Protein AF-A0ABD2QLD8-F1 (afdb_monomer)

Foldseek 3Di:
DVPVVVVLVVVLVVLLVVLVPDPCLVPDDDPDPVVPDDDDDDDDDDDDDDDPCPCDLVNVLVVLLVSLVSQLCLCVPPDPSSVLSSLVSNLSSLVSCLVPCVSNVVSLVSNVVSLLVQLVDPDPSSNLSSVSSLVSCCVRVLQNSLVVDDLVSCVSVLVLLVVQLDPVCQVVCCPPPSVVSNLVCLQCQLVSCQSSLHDPSNLVSLLVSLVSCCPRPSRNVSSVVSNVSSVVSVVVD

InterPro domains:
  IPR052587 TELO2-interacting protein 1 homolog [PTHR18460] (58-221)
  IPR057567 TTI1, C-terminal TPR domain [PF24181] (45-232)

Solvent-accessible surface area (backbone atoms only — not comparable to full-atom values): 13623 Å² total; per-residue (Å²): 128,60,72,64,52,55,50,53,50,51,54,51,52,50,48,50,56,54,48,70,68,44,87,61,62,87,68,63,83,68,75,86,56,91,82,67,77,89,75,89,73,97,74,87,77,95,74,78,87,87,78,82,82,75,70,48,76,65,59,52,51,52,51,39,50,51,51,30,68,68,29,48,68,35,48,72,43,90,51,65,64,50,24,47,47,22,44,53,51,38,42,54,36,48,63,73,31,46,90,36,62,87,59,31,53,61,49,51,54,58,46,54,74,51,46,70,66,27,58,70,46,89,46,68,67,46,29,50,47,39,49,51,41,48,54,48,42,47,72,52,40,34,75,65,40,46,75,65,66,46,42,73,63,49,49,44,54,42,60,60,51,56,72,68,67,51,77,94,45,45,83,78,35,65,84,33,71,66,43,54,49,46,45,53,49,39,58,42,50,13,58,48,35,43,72,43,60,58,52,71,63,36,47,53,51,50,48,59,46,34,60,71,32,52,80,37,94,86,39,16,71,37,18,50,54,17,50,57,37,40,54,56,44,61,76,77,109

Mean predicted aligned error: 10.16 Å

Secondary structure (DSSP, 8-state):
-HHHHHHHHHHHHHHHHHHTTSTTTT-SPPS--TTS------------S-------HHHHHHHHHHHHHHHGGGGG-SSHHHHHHHHHHHHHHHHHTTT-HHHHHHHHHHHHHHHTTTTT-S-HHHHHHHHHHHHHHHHHSHHHHHTT--HHHHHHHHHHHHTT--GGGHHHHTTSHHHHHHHHHHHHHHHHHHHHT--HHHHHHHHHHHHHGGG-TTTHHHHHHHHHHHHHHHHT-

Nearest PDB structures (foldseek):
  6lsu-assembly1_A  TM=5.408E-01  e=2.720E-01  Saccharomyces cerevisiae S288C
  3gq2-assembly1_A  TM=4.532E-01  e=7.039E-01  Bos taurus
  7rtc-assembly1_A  TM=4.212E-01  e=8.737E-01  Drosophila melanogaster
  3opb-assembly1_B  TM=3.484E-01  e=3.681E-01  Saccharomyces cerevisiae
  3gq2-assembly1_B  TM=3.810E-01  e=1.406E+00  Bos taurus

Organism: NCBI:txid1844966

Sequence (237 aa):
MDLVYEACSKEFLTIFKLLLRIPNFKRLPAIDISEVTEECPLERTKRRADDELTNSPDDRLHLIEQILLRTVHLMAHEQEEARLLSMNVVILCLEELRETDHLLLPSTHKVWGYLGARFRDKSILVLEKAYDLFLTLAATARSFVRQRVTASLFDSFCSFLDKSQDPATYGIREHSTLHRIQLRFVSTVGLVSLHLKLDSKCVARLEQCLVSLANHPYLAQAAQSSLALIAQTKEAY

Radius of gyration: 21.46 Å; Cα contacts (8 Å, |Δi|>4): 218; chains: 1; bounding box: 58×48×56 Å

Structure (mmCIF, N/CA/C/O backbone):
data_AF-A0ABD2QLD8-F1
#
_entry.id   AF-A0ABD2QLD8-F1
#
loop_
_atom_site.group_PDB
_atom_site.id
_atom_site.type_symbol
_atom_site.label_atom_id
_atom_site.label_alt_id
_atom_site.label_comp_id
_atom_site.label_asym_id
_atom_site.label_entity_id
_atom_site.label_seq_id
_atom_site.pdbx_PDB_ins_code
_atom_site.Cartn_x
_atom_site.Cartn_y
_atom_site.Cartn_z
_atom_site.occupancy
_atom_site.B_iso_or_equiv
_atom_site.auth_seq_id
_atom_site.auth_comp_id
_atom_site.auth_asym_id
_atom_site.auth_atom_id
_atom_site.pdbx_PDB_model_num
ATOM 1 N N . MET A 1 1 ? 4.414 14.823 23.457 1.00 39.88 1 MET A N 1
ATOM 2 C CA . MET A 1 1 ? 3.703 13.917 22.526 1.00 39.88 1 MET A CA 1
ATOM 3 C C . MET A 1 1 ? 2.730 14.695 21.630 1.00 39.88 1 MET A C 1
ATOM 5 O O . MET A 1 1 ? 2.132 14.108 20.743 1.00 39.88 1 MET A O 1
ATOM 9 N N . ASP A 1 2 ? 2.625 16.019 21.804 1.00 33.84 2 ASP A N 1
ATOM 10 C CA . ASP A 1 2 ? 1.447 16.794 21.391 1.00 33.84 2 ASP A CA 1
ATOM 11 C C . ASP A 1 2 ? 1.567 17.482 20.024 1.00 33.84 2 ASP A C 1
ATOM 13 O O . ASP A 1 2 ? 0.571 17.641 19.330 1.00 33.84 2 ASP A O 1
ATOM 17 N N . LEU A 1 3 ? 2.780 17.806 19.562 1.00 26.50 3 LEU A N 1
ATOM 18 C CA . LEU A 1 3 ? 2.980 18.468 18.260 1.00 26.50 3 LEU A CA 1
ATOM 19 C C . LEU A 1 3 ? 2.716 17.544 17.058 1.00 26.50 3 LEU A C 1
ATOM 21 O O . LEU A 1 3 ? 2.204 17.988 16.033 1.00 26.50 3 LEU A O 1
ATOM 25 N N . VAL A 1 4 ? 3.044 16.253 17.187 1.00 30.98 4 VAL A N 1
ATOM 26 C CA . VAL A 1 4 ? 2.782 15.244 16.144 1.00 30.98 4 VAL A CA 1
ATOM 27 C C . VAL A 1 4 ? 1.290 14.919 16.090 1.00 30.98 4 VAL A C 1
ATOM 29 O O . VAL A 1 4 ? 0.728 14.830 15.003 1.00 30.98 4 VAL A O 1
ATOM 32 N N . TYR A 1 5 ? 0.630 14.839 17.250 1.00 35.97 5 TYR A N 1
ATOM 33 C CA . TYR A 1 5 ? -0.809 14.589 17.345 1.00 35.97 5 TYR A CA 1
ATOM 34 C C . TYR A 1 5 ? -1.629 15.758 16.772 1.00 35.97 5 TYR A C 1
ATOM 36 O O . TYR A 1 5 ? -2.589 15.550 16.032 1.00 35.97 5 TYR A O 1
ATOM 44 N N . GLU A 1 6 ? -1.213 17.004 17.029 1.00 38.94 6 GLU A N 1
ATOM 45 C CA . GLU A 1 6 ? -1.889 18.189 16.493 1.00 38.94 6 GLU A CA 1
ATOM 46 C C . GLU A 1 6 ? -1.712 18.339 14.969 1.00 38.94 6 GLU A C 1
ATOM 48 O O . GLU A 1 6 ? -2.649 18.731 14.268 1.00 38.94 6 GLU A O 1
ATOM 53 N N . ALA A 1 7 ? -0.537 17.992 14.431 1.00 38.03 7 ALA A N 1
ATOM 54 C CA . ALA A 1 7 ? -0.286 17.988 12.989 1.00 38.03 7 ALA A CA 1
ATOM 55 C C . ALA A 1 7 ? -1.064 16.871 12.267 1.00 38.03 7 ALA A C 1
ATOM 57 O O . ALA A 1 7 ? -1.731 17.144 11.266 1.00 38.03 7 ALA A O 1
ATOM 58 N N . CYS A 1 8 ? -1.053 15.652 12.820 1.00 47.34 8 CYS A N 1
ATOM 59 C CA . CYS A 1 8 ? -1.781 14.497 12.288 1.00 47.34 8 CYS A CA 1
ATOM 60 C C . CYS A 1 8 ? -3.301 14.755 12.273 1.00 47.34 8 CYS A C 1
ATOM 62 O O . CYS A 1 8 ? -3.984 14.493 11.284 1.00 47.34 8 CYS A O 1
ATOM 64 N N . SER A 1 9 ? -3.820 15.405 13.322 1.00 62.25 9 SER A N 1
ATOM 65 C CA . SER A 1 9 ? -5.222 15.830 13.414 1.00 62.25 9 SER A CA 1
ATOM 66 C C . SER A 1 9 ? -5.608 16.874 12.353 1.00 62.25 9 SER A C 1
ATOM 68 O O . SER A 1 9 ? -6.675 16.779 11.743 1.00 62.25 9 SER A O 1
ATOM 70 N N . LYS A 1 10 ? -4.741 17.854 12.055 1.00 67.25 10 LYS A N 1
ATOM 71 C CA . LYS A 1 10 ? -5.007 18.875 11.019 1.00 67.25 10 LYS A CA 1
ATOM 72 C C . LYS A 1 10 ? -5.027 18.284 9.611 1.00 67.25 10 LYS A C 1
ATOM 74 O O . LYS A 1 10 ? -5.906 18.639 8.819 1.00 67.25 10 LYS A O 1
ATOM 79 N N . GLU A 1 11 ? -4.091 17.393 9.298 1.00 67.44 11 GLU A N 1
ATOM 80 C CA . GLU A 1 11 ? -4.047 16.698 8.009 1.00 67.44 11 GLU A CA 1
ATOM 81 C C . GLU A 1 11 ? -5.273 15.792 7.839 1.00 67.44 11 GLU A C 1
ATOM 83 O O . GLU A 1 11 ? -6.002 15.920 6.852 1.00 67.44 11 GLU A O 1
ATOM 88 N N . PHE A 1 12 ? -5.588 14.992 8.861 1.00 69.25 12 PHE A N 1
ATOM 89 C CA . PHE A 1 12 ? -6.787 14.161 8.909 1.00 69.25 12 PHE A CA 1
ATOM 90 C C . PHE A 1 12 ? -8.067 14.969 8.663 1.00 69.25 12 PHE A C 1
ATOM 92 O O . PHE A 1 12 ? -8.846 14.653 7.763 1.00 69.25 12 PHE A O 1
ATOM 99 N N . LEU A 1 13 ? -8.270 16.061 9.410 1.00 67.88 13 LEU A N 1
ATOM 100 C CA . LEU A 1 13 ? -9.445 16.922 9.270 1.00 67.88 13 LEU A CA 1
ATOM 101 C C . LEU A 1 13 ? -9.528 17.574 7.889 1.00 67.88 13 LEU A C 1
ATOM 103 O O . LEU A 1 13 ? -10.627 17.767 7.367 1.00 67.88 13 LEU A O 1
ATOM 107 N N . THR A 1 14 ? -8.391 17.929 7.294 1.00 72.00 14 THR A N 1
ATOM 108 C CA . THR A 1 14 ? -8.348 18.524 5.954 1.00 72.00 14 THR A CA 1
ATOM 109 C C . THR A 1 14 ? -8.791 17.511 4.906 1.00 72.00 14 THR A C 1
ATOM 111 O O . THR A 1 14 ? -9.700 17.794 4.126 1.00 72.00 14 THR A O 1
ATOM 114 N N . ILE A 1 15 ? -8.220 16.307 4.935 1.00 70.44 15 ILE A N 1
ATOM 115 C CA . ILE A 1 15 ? -8.548 15.230 3.996 1.00 70.44 15 ILE A CA 1
ATOM 116 C C . ILE A 1 15 ? -10.004 14.788 4.187 1.00 70.44 15 ILE A C 1
ATOM 118 O O . ILE A 1 15 ? -10.746 14.665 3.213 1.00 70.44 15 ILE A O 1
ATOM 122 N N . PHE A 1 16 ? -10.460 14.641 5.431 1.00 71.00 16 PHE A N 1
ATOM 123 C CA . PHE A 1 16 ? -11.846 14.288 5.733 1.00 71.00 16 PHE A CA 1
ATOM 124 C C . PHE A 1 16 ? -12.836 15.349 5.225 1.00 71.00 16 P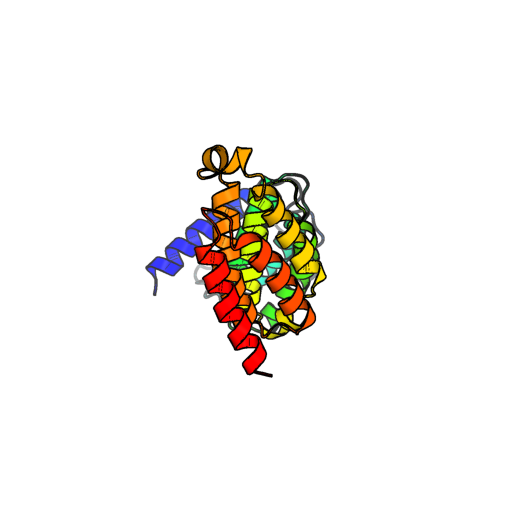HE A C 1
ATOM 126 O O . PHE A 1 16 ? -13.851 15.015 4.615 1.00 71.00 16 PHE A O 1
ATOM 133 N N . LYS A 1 17 ? -12.524 16.644 5.377 1.00 73.00 17 LYS A N 1
ATOM 134 C CA . LYS A 1 17 ? -13.332 17.732 4.798 1.00 73.00 17 LYS A CA 1
ATOM 135 C C . LYS A 1 17 ? -13.377 17.693 3.272 1.00 73.00 17 LYS A C 1
ATOM 137 O O . LYS A 1 17 ? -14.408 18.051 2.706 1.00 73.00 17 LYS A O 1
ATOM 142 N N . LEU A 1 18 ? -12.297 17.280 2.609 1.00 73.12 18 LEU A N 1
ATOM 143 C CA . LEU A 1 18 ? -12.297 17.076 1.158 1.00 73.12 18 LEU A CA 1
ATOM 144 C C . LEU A 1 18 ? -13.200 15.9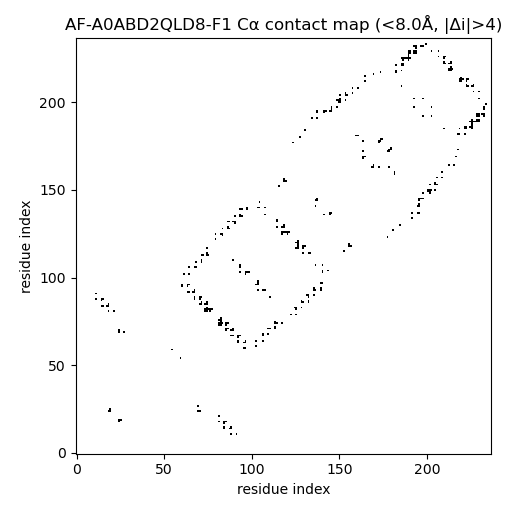00 0.769 1.00 73.12 18 LEU A C 1
ATOM 146 O O . LEU A 1 18 ? -14.013 16.046 -0.139 1.00 73.12 18 LEU A O 1
ATOM 150 N N . LEU A 1 19 ? -13.155 14.786 1.507 1.00 70.94 19 LEU A N 1
ATOM 151 C CA . LEU A 1 19 ? -14.049 13.644 1.278 1.00 70.94 19 LEU A CA 1
ATOM 152 C C . LEU A 1 19 ? -15.530 13.998 1.461 1.00 70.94 19 LEU A C 1
ATOM 154 O O . LEU A 1 19 ? -16.363 13.555 0.674 1.00 70.94 19 LEU A O 1
ATOM 158 N N . LEU A 1 20 ? -15.867 14.860 2.427 1.00 72.88 20 LEU A N 1
ATOM 159 C CA . LEU A 1 20 ? -17.239 15.353 2.621 1.00 72.88 20 LEU A CA 1
ATOM 160 C C . LEU A 1 20 ? -17.805 16.099 1.397 1.00 72.88 20 LEU A C 1
ATOM 162 O O . LEU A 1 20 ? -19.023 16.276 1.313 1.00 72.88 20 LEU A O 1
ATOM 166 N N . ARG A 1 21 ? -16.950 16.546 0.464 1.00 78.75 21 ARG A N 1
ATOM 167 C CA . ARG A 1 21 ? -17.356 17.195 -0.794 1.00 78.75 21 ARG A CA 1
ATOM 168 C C . ARG A 1 21 ? -17.681 16.196 -1.906 1.00 78.75 21 ARG A C 1
ATOM 170 O O . ARG A 1 21 ? -18.274 16.601 -2.902 1.00 78.75 21 ARG A O 1
ATOM 177 N N . ILE A 1 22 ? -17.326 14.918 -1.754 1.00 75.31 22 ILE A N 1
ATOM 178 C CA . ILE A 1 22 ? -17.620 13.880 -2.746 1.00 75.31 22 ILE A CA 1
ATOM 179 C C . ILE A 1 22 ? -19.132 13.592 -2.735 1.00 75.31 22 ILE A C 1
ATOM 181 O O . ILE A 1 22 ? -19.689 13.253 -1.679 1.00 75.31 22 ILE A O 1
ATOM 185 N N . PRO A 1 23 ? -19.822 13.695 -3.889 1.00 61.88 23 PRO A N 1
ATOM 186 C CA . PRO A 1 23 ? -21.231 13.340 -3.990 1.00 61.88 23 PRO A CA 1
ATOM 187 C C . PRO A 1 23 ? -21.454 11.900 -3.513 1.00 61.88 23 PRO A C 1
ATOM 189 O O . PRO A 1 23 ? -20.759 10.986 -3.940 1.00 61.88 23 PRO A O 1
ATOM 192 N N . ASN A 1 24 ? -22.443 11.695 -2.640 1.00 56.22 24 ASN A N 1
ATOM 193 C CA . ASN A 1 24 ? -22.803 10.404 -2.031 1.00 56.22 24 ASN A CA 1
ATOM 194 C C . ASN A 1 24 ? -21.915 9.883 -0.887 1.00 56.22 24 ASN A C 1
ATOM 196 O O . ASN A 1 24 ? -22.276 8.856 -0.317 1.00 56.22 24 ASN A O 1
ATOM 200 N N . PHE A 1 25 ? -20.877 10.605 -0.434 1.00 59.81 25 PHE A N 1
ATOM 201 C CA . PHE A 1 25 ? -20.164 10.232 0.807 1.00 59.81 25 PHE A CA 1
ATOM 202 C C . PHE A 1 25 ? -21.118 10.103 2.014 1.00 59.81 25 PHE A C 1
ATOM 204 O O . PHE A 1 25 ? -20.923 9.279 2.899 1.00 59.81 25 PHE A O 1
ATOM 211 N N . LYS A 1 26 ? -22.209 10.882 2.010 1.00 55.03 26 LYS A N 1
ATOM 212 C CA . LYS A 1 26 ? -23.264 10.870 3.038 1.00 55.03 26 LYS A CA 1
ATOM 213 C C . LYS A 1 26 ? -24.391 9.845 2.806 1.00 55.03 26 LYS A C 1
ATOM 215 O O . LYS A 1 26 ? -25.295 9.789 3.627 1.00 55.03 26 LYS A O 1
ATOM 220 N N . ARG A 1 27 ? -24.414 9.106 1.685 1.00 47.75 27 ARG A N 1
ATOM 221 C CA . ARG A 1 27 ? -25.586 8.313 1.233 1.00 47.75 27 ARG A CA 1
ATOM 222 C C . ARG A 1 27 ? -25.414 6.791 1.274 1.00 47.75 27 ARG A C 1
ATOM 224 O O . ARG A 1 27 ? -26.245 6.081 0.715 1.00 47.75 27 ARG A O 1
ATOM 231 N N . LEU A 1 28 ? -24.373 6.266 1.907 1.00 42.50 28 LEU A N 1
ATOM 232 C CA . LEU A 1 28 ? -24.236 4.816 2.058 1.00 42.50 28 LEU A CA 1
ATOM 233 C C . LEU A 1 28 ? -24.901 4.344 3.343 1.00 42.50 28 LEU A C 1
ATOM 235 O O . LEU A 1 28 ? -24.822 5.059 4.344 1.00 42.50 28 LEU A O 1
ATOM 239 N N . PRO A 1 29 ? -25.591 3.188 3.302 1.00 40.00 29 PRO A N 1
ATOM 240 C CA . PRO A 1 29 ? -26.427 2.753 4.399 1.00 40.00 29 PRO A CA 1
ATOM 241 C C . PRO A 1 29 ? -25.560 2.645 5.639 1.00 40.00 29 PRO A C 1
ATOM 243 O O . PRO A 1 29 ? -24.525 1.971 5.655 1.00 40.00 29 PRO A O 1
ATOM 246 N N . ALA A 1 30 ? -25.991 3.370 6.660 1.00 43.06 30 ALA A N 1
ATOM 247 C CA . ALA A 1 30 ? -25.497 3.165 7.989 1.00 43.06 30 ALA A CA 1
ATOM 248 C C . ALA A 1 30 ? -25.736 1.695 8.353 1.00 43.06 30 ALA A C 1
ATOM 250 O O . ALA A 1 30 ? -26.810 1.144 8.108 1.00 43.06 30 ALA A O 1
ATOM 251 N N . ILE A 1 31 ? -24.718 1.062 8.927 1.00 39.47 31 ILE A N 1
ATOM 252 C CA . ILE A 1 31 ? -24.963 0.000 9.901 1.00 39.47 31 ILE A CA 1
ATOM 253 C C . ILE A 1 31 ? -25.992 0.573 10.878 1.00 39.47 31 ILE A C 1
ATOM 255 O O . ILE A 1 31 ? -25.813 1.709 11.310 1.00 39.47 31 ILE A O 1
ATOM 259 N N . ASP A 1 32 ? -27.076 -0.168 11.097 1.00 31.39 32 ASP A N 1
ATOM 260 C CA . ASP A 1 32 ? -28.288 0.246 11.804 1.00 31.39 32 ASP A CA 1
ATOM 261 C C . ASP A 1 32 ? -27.995 1.157 13.010 1.00 31.39 32 ASP A C 1
ATOM 263 O O . ASP A 1 32 ? -27.398 0.733 13.997 1.00 31.39 32 ASP A O 1
ATOM 267 N N . ILE A 1 33 ? -28.367 2.435 12.879 1.00 40.31 33 ILE A N 1
ATOM 268 C CA . ILE A 1 33 ? -28.283 3.459 13.929 1.00 40.31 33 ILE A CA 1
ATOM 269 C C . ILE A 1 33 ? -29.703 3.779 14.410 1.00 40.31 33 ILE A C 1
ATOM 271 O O . ILE A 1 33 ? -30.033 4.938 14.655 1.00 40.31 33 ILE A O 1
ATOM 275 N N . SER A 1 34 ? -30.578 2.780 14.540 1.00 32.22 34 SER A N 1
ATOM 276 C CA . SER A 1 34 ? -31.941 2.969 15.055 1.00 32.22 34 SER A CA 1
ATOM 277 C C . SER A 1 34 ? -32.025 3.524 16.493 1.00 32.22 34 SER A C 1
ATOM 279 O O . SER A 1 34 ? -33.123 3.632 17.026 1.00 32.22 34 SER A O 1
ATOM 281 N N . GLU A 1 35 ? -30.911 3.923 17.119 1.00 35.03 35 GLU A N 1
ATOM 282 C CA . GLU A 1 35 ? -30.878 4.679 18.383 1.00 35.03 35 GLU A CA 1
ATOM 283 C C . GLU A 1 35 ? -30.416 6.143 18.258 1.00 35.03 35 GLU A C 1
ATOM 285 O O . GLU A 1 35 ? -30.430 6.866 19.251 1.00 35.03 35 GLU A O 1
ATOM 290 N N . VAL A 1 36 ? -30.083 6.647 17.065 1.00 35.41 36 VAL A N 1
ATOM 291 C CA . VAL A 1 36 ? -29.922 8.099 16.865 1.00 35.41 36 VAL A CA 1
ATOM 292 C C . VAL A 1 36 ? -31.191 8.614 16.211 1.00 35.41 36 VAL A C 1
ATOM 294 O O . VAL A 1 36 ? -31.295 8.738 14.993 1.00 35.41 36 VAL A O 1
ATOM 297 N N . THR A 1 37 ? -32.193 8.860 17.053 1.00 27.84 37 THR A N 1
ATOM 298 C CA . THR A 1 37 ? -33.455 9.478 16.653 1.00 27.84 37 THR A CA 1
ATOM 299 C C . THR A 1 37 ? -33.187 10.807 15.955 1.00 27.84 37 THR A C 1
ATOM 301 O O . THR A 1 37 ? -32.6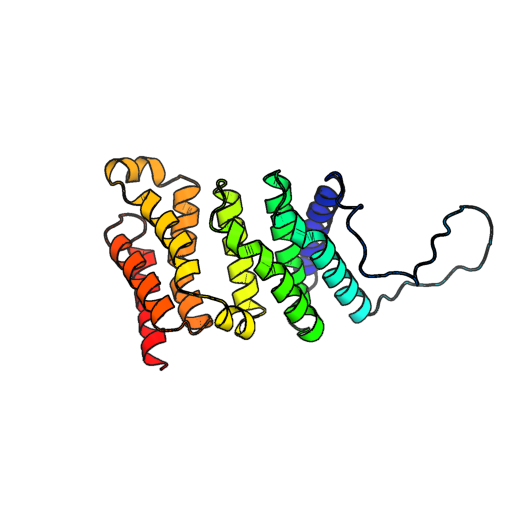82 11.758 16.556 1.00 27.84 37 THR A O 1
ATOM 304 N N . GLU A 1 38 ? -33.542 10.850 14.673 1.00 38.97 38 GLU A N 1
ATOM 305 C CA . GLU A 1 38 ? -33.709 12.062 13.888 1.00 38.97 38 GLU A CA 1
ATOM 306 C C . GLU A 1 38 ? -34.827 12.917 14.492 1.00 38.97 38 GLU A C 1
ATOM 308 O O . GLU A 1 38 ? -35.992 12.710 14.185 1.00 38.97 38 GLU A O 1
ATOM 313 N N . GLU A 1 39 ? -34.481 13.927 15.284 1.00 27.12 39 GLU A N 1
ATOM 314 C CA . GLU A 1 39 ? -35.240 15.177 15.297 1.00 27.12 39 GLU A CA 1
ATOM 315 C C . GLU A 1 39 ? -34.269 16.349 15.446 1.00 27.12 39 GLU A C 1
ATOM 317 O O . GLU A 1 39 ? -33.699 16.602 16.504 1.00 27.12 39 GLU A O 1
ATOM 322 N N . CYS A 1 40 ? -34.090 17.089 14.352 1.00 34.31 40 CYS A N 1
ATOM 323 C CA . CYS A 1 40 ? -33.566 18.444 14.399 1.00 34.31 40 CYS A CA 1
ATOM 324 C C . CYS A 1 40 ? -34.707 19.406 14.046 1.00 34.31 40 CYS A C 1
ATOM 326 O O . CYS A 1 40 ? -35.003 19.607 12.867 1.00 34.31 40 CYS A O 1
ATOM 328 N N . PRO A 1 41 ? -35.341 20.014 15.060 1.00 29.02 41 PRO A N 1
ATOM 329 C CA . PRO A 1 41 ? -35.841 21.368 14.927 1.00 29.02 41 PRO A CA 1
ATOM 330 C C . PRO A 1 41 ? -35.205 22.255 15.999 1.00 29.02 41 PRO A C 1
ATOM 332 O O . PRO A 1 41 ? -35.430 22.119 17.202 1.00 29.02 41 PRO A O 1
ATOM 335 N N . LEU A 1 42 ? -34.434 23.231 15.527 1.00 42.38 42 LEU A N 1
ATOM 336 C CA . LEU A 1 42 ? -34.181 24.467 16.251 1.00 42.38 42 LEU A CA 1
ATOM 337 C C . LEU A 1 42 ? -35.532 25.107 16.611 1.00 42.38 42 LEU A C 1
ATOM 339 O O . LEU A 1 42 ? -36.130 25.769 15.776 1.00 42.38 42 LEU A O 1
ATOM 343 N N . GLU A 1 43 ? -36.016 24.902 17.835 1.00 38.94 43 GLU A N 1
ATOM 344 C CA . GLU A 1 43 ? -36.387 25.986 18.748 1.00 38.94 43 GLU A CA 1
ATOM 345 C C . GLU A 1 43 ? -36.840 25.462 20.122 1.00 38.94 43 GLU A C 1
ATOM 347 O O . GLU A 1 43 ? -37.763 24.668 20.257 1.00 38.94 43 GLU A O 1
ATOM 352 N N . ARG A 1 44 ? -36.224 26.053 21.154 1.00 40.62 44 ARG A N 1
ATOM 353 C CA . ARG A 1 44 ? -36.706 26.182 22.538 1.00 40.62 44 ARG A CA 1
ATOM 354 C C . ARG A 1 44 ? -36.813 24.898 23.364 1.00 40.62 44 ARG A C 1
ATOM 356 O O . ARG A 1 44 ? -37.899 24.447 23.689 1.00 40.62 44 ARG A O 1
ATOM 363 N N . THR A 1 45 ? -35.698 24.543 24.003 1.00 29.27 45 THR A N 1
ATOM 364 C CA . THR A 1 45 ? -35.730 24.470 25.474 1.00 29.27 45 THR A CA 1
ATOM 365 C C . THR A 1 45 ? -34.414 24.969 26.068 1.00 29.27 45 THR A C 1
ATOM 367 O O . THR A 1 45 ? -33.366 24.358 25.904 1.00 29.27 45 THR A O 1
ATOM 370 N N . LYS A 1 46 ? -34.465 26.096 26.790 1.00 44.03 46 LYS A N 1
ATOM 371 C CA . LYS A 1 46 ? -33.413 26.501 27.732 1.00 44.03 46 LYS A CA 1
ATOM 372 C C . LYS A 1 46 ? -33.263 25.399 28.782 1.00 44.03 46 LYS A C 1
ATOM 374 O O . LYS A 1 46 ? -34.075 25.374 29.705 1.00 44.03 46 LYS A O 1
ATOM 379 N N . ARG A 1 47 ? -32.235 24.552 28.705 1.00 33.53 47 ARG A N 1
ATOM 380 C CA . ARG A 1 47 ? -31.707 23.835 29.875 1.00 33.53 47 ARG A CA 1
ATOM 381 C C . ARG A 1 47 ? -30.187 23.714 29.793 1.00 33.53 47 ARG A C 1
ATOM 383 O O . ARG A 1 47 ? -29.672 22.875 29.082 1.00 33.53 47 ARG A O 1
ATOM 390 N N . ARG A 1 48 ? -29.580 24.594 30.597 1.00 32.59 48 ARG A N 1
ATOM 391 C CA . ARG A 1 48 ? -28.329 24.484 31.360 1.00 32.59 48 ARG A CA 1
ATOM 392 C C . ARG A 1 48 ? -27.020 24.343 30.578 1.00 32.59 48 ARG A C 1
ATOM 394 O O . ARG A 1 48 ? -26.823 23.439 29.785 1.00 32.59 48 ARG A O 1
ATOM 401 N N . ALA A 1 49 ? -26.149 25.306 30.870 1.00 43.38 49 ALA A N 1
ATOM 402 C CA . ALA A 1 49 ? -24.713 25.199 30.722 1.00 43.38 49 ALA A CA 1
ATOM 403 C C . ALA A 1 49 ? -24.186 23.972 31.488 1.00 43.38 49 ALA A C 1
ATOM 405 O O . ALA A 1 49 ? -24.831 23.535 32.445 1.00 43.38 49 ALA A O 1
ATOM 406 N N . ASP A 1 50 ? -23.009 23.520 31.062 1.00 38.84 50 ASP A N 1
ATOM 407 C CA . ASP A 1 50 ? -22.153 22.493 31.667 1.00 38.84 50 ASP A CA 1
ATOM 408 C C . ASP A 1 50 ? -22.432 21.054 31.203 1.00 38.84 50 ASP A C 1
ATOM 410 O O . ASP A 1 50 ? -22.964 20.241 31.944 1.00 38.84 50 ASP A O 1
ATOM 414 N N . ASP A 1 51 ? -21.997 20.739 29.981 1.00 38.97 51 ASP A N 1
ATOM 415 C CA . ASP A 1 51 ? -21.429 19.423 29.666 1.00 38.97 51 ASP A CA 1
ATOM 416 C C . ASP A 1 51 ? -20.153 19.678 28.852 1.00 38.97 51 ASP A C 1
ATOM 418 O O . ASP A 1 51 ? -20.169 19.867 27.632 1.00 38.97 51 ASP A O 1
ATOM 422 N N . GLU A 1 52 ? -19.018 19.759 29.550 1.00 44.50 52 GLU A N 1
ATOM 423 C CA . GLU A 1 52 ? -17.732 19.458 28.929 1.00 44.50 52 GLU A CA 1
ATOM 424 C C . GLU A 1 52 ? -17.835 18.027 28.405 1.00 44.50 52 GLU A C 1
ATOM 426 O O . GLU A 1 52 ? -17.819 17.071 29.180 1.00 44.50 52 GLU A O 1
ATOM 431 N N . LEU A 1 53 ? -17.983 17.895 27.086 1.00 46.88 53 LEU A N 1
ATOM 432 C CA . LEU A 1 53 ? -17.975 16.631 26.364 1.00 46.88 53 LEU A CA 1
ATOM 433 C C . LEU A 1 53 ? -16.601 15.970 26.555 1.00 46.88 53 LEU A C 1
ATOM 435 O O . LEU A 1 53 ? -15.700 16.071 25.721 1.00 46.88 53 LEU A O 1
ATOM 439 N N . THR A 1 54 ? -16.418 15.332 27.703 1.00 45.50 54 THR A N 1
ATOM 440 C CA . THR A 1 54 ? -15.274 14.493 28.035 1.00 45.50 54 THR A CA 1
ATOM 441 C C . THR A 1 54 ? -15.466 13.189 27.276 1.00 45.50 54 THR A C 1
ATOM 443 O O . THR A 1 54 ? -15.836 12.168 27.842 1.00 45.50 54 THR A O 1
ATOM 446 N N . ASN A 1 55 ? -15.274 13.246 25.953 1.00 54.91 55 ASN A N 1
ATOM 447 C CA . ASN A 1 55 ? -15.263 12.061 25.102 1.00 54.91 55 ASN A CA 1
ATOM 448 C C . ASN A 1 55 ? -14.262 11.077 25.703 1.00 54.91 55 ASN A C 1
ATOM 450 O O . ASN A 1 55 ? -13.070 11.394 25.810 1.00 54.91 55 ASN A O 1
ATOM 454 N N . SER A 1 56 ? -14.738 9.906 26.120 1.00 68.12 56 SER A N 1
ATOM 455 C CA . SER A 1 56 ? -13.841 8.885 26.630 1.00 68.12 56 SER A CA 1
ATOM 456 C C . SER A 1 56 ? -12.888 8.452 25.501 1.00 68.12 56 SER A C 1
ATOM 458 O O . SER A 1 56 ? -13.213 8.586 24.313 1.00 68.12 56 SER A O 1
ATOM 460 N N . PRO A 1 57 ? -11.687 7.939 25.820 1.00 67.88 57 PRO A N 1
ATOM 461 C CA . PRO A 1 57 ? -10.792 7.395 24.802 1.00 67.88 57 PRO A CA 1
ATOM 462 C C . PRO A 1 57 ? -11.468 6.338 23.914 1.00 67.88 57 PRO A C 1
ATOM 464 O O . PRO A 1 57 ? -11.140 6.250 22.732 1.00 67.88 57 PRO A O 1
ATOM 467 N N . ASP A 1 58 ? -12.433 5.596 24.462 1.00 76.00 58 ASP A N 1
ATOM 468 C CA . ASP A 1 58 ? -13.183 4.556 23.759 1.00 76.00 58 ASP A CA 1
ATOM 469 C C . ASP A 1 58 ? -14.168 5.141 22.730 1.00 76.00 58 ASP A C 1
ATOM 471 O O . ASP A 1 58 ? -14.192 4.703 21.578 1.00 76.00 58 ASP A O 1
ATOM 475 N N . ASP A 1 59 ? -14.880 6.220 23.077 1.00 77.31 59 ASP A N 1
ATOM 476 C CA . ASP A 1 59 ? -15.775 6.932 22.145 1.00 77.31 59 ASP A CA 1
ATOM 477 C C . ASP A 1 59 ? -15.006 7.474 20.934 1.00 77.31 59 ASP A C 1
ATOM 479 O O . ASP A 1 59 ? -15.474 7.440 19.790 1.00 77.31 59 ASP A O 1
ATOM 483 N N . ARG A 1 60 ? -13.779 7.953 21.173 1.00 81.94 60 ARG A N 1
ATOM 484 C CA . ARG A 1 60 ? -12.902 8.461 20.116 1.00 81.94 60 ARG A CA 1
ATOM 485 C C . ARG A 1 60 ? -12.474 7.353 19.154 1.00 81.94 60 ARG A C 1
ATOM 487 O O . ARG A 1 60 ? -12.467 7.583 17.946 1.00 81.94 60 ARG A O 1
ATOM 494 N N . LEU A 1 61 ? -12.120 6.172 19.659 1.00 85.12 61 LEU A N 1
ATOM 495 C CA . LEU A 1 61 ? -11.703 5.042 18.820 1.00 85.12 61 LEU A CA 1
ATOM 496 C C . LEU A 1 61 ? -12.870 4.497 17.987 1.00 85.12 61 LEU A C 1
ATOM 498 O O . LEU A 1 61 ? -12.697 4.250 16.793 1.00 85.12 61 LEU A O 1
ATOM 502 N N . HIS A 1 62 ? -14.073 4.428 18.559 1.00 85.12 62 HIS A N 1
ATOM 503 C CA . HIS A 1 62 ? -15.282 4.075 17.812 1.00 85.12 62 HIS A CA 1
ATOM 504 C C . HIS A 1 62 ? -15.609 5.104 16.723 1.00 85.12 62 HIS A C 1
ATOM 506 O O . HIS A 1 62 ? -15.974 4.738 15.605 1.00 85.12 62 HIS A O 1
ATOM 512 N N . LEU A 1 63 ? -15.426 6.401 16.991 1.00 82.38 63 LEU A N 1
ATOM 513 C CA . LEU A 1 63 ? -15.575 7.427 15.959 1.00 82.38 63 LEU A CA 1
ATOM 514 C C . LEU A 1 63 ? -14.568 7.230 14.811 1.00 82.38 63 LEU A C 1
ATOM 516 O O . LEU A 1 63 ? -14.938 7.346 13.641 1.00 82.38 63 LEU A O 1
ATOM 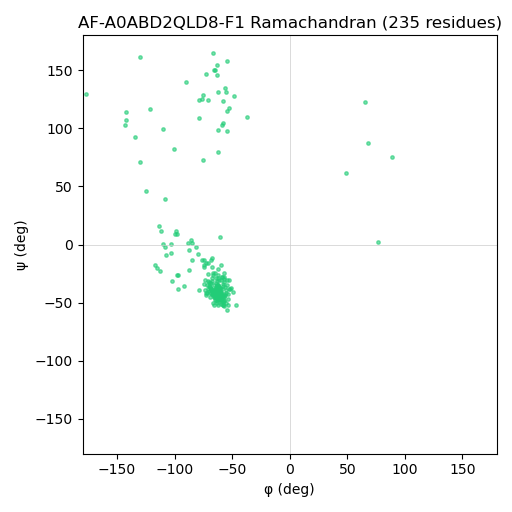520 N N . ILE A 1 64 ? -13.312 6.909 15.126 1.00 86.25 64 ILE A N 1
ATOM 521 C CA . ILE A 1 64 ? -12.266 6.636 14.129 1.00 86.25 64 ILE A CA 1
ATOM 522 C C . ILE A 1 64 ? -12.619 5.407 13.286 1.00 86.25 64 ILE A C 1
ATOM 524 O O . ILE A 1 64 ? -12.531 5.468 12.056 1.00 86.25 64 ILE A O 1
ATOM 528 N N . GLU A 1 65 ? -13.072 4.321 13.915 1.00 90.75 65 GLU A N 1
ATOM 529 C CA . GLU A 1 65 ? -13.551 3.127 13.215 1.00 90.75 65 GLU A CA 1
ATOM 530 C C . GLU A 1 65 ? -14.702 3.477 12.263 1.00 90.75 65 GLU A C 1
ATOM 532 O O . GLU A 1 65 ? -14.676 3.133 11.079 1.00 90.75 65 GLU A O 1
ATOM 537 N N . GLN A 1 66 ? -15.689 4.239 12.734 1.00 86.25 66 GLN A N 1
ATOM 538 C CA . GLN A 1 66 ? -16.803 4.667 11.898 1.00 86.25 66 GLN A CA 1
ATOM 539 C C . GLN A 1 66 ? -16.356 5.517 10.700 1.00 86.25 66 GLN A C 1
ATOM 541 O O . GLN A 1 66 ? -16.916 5.380 9.608 1.00 86.25 66 GLN A O 1
ATOM 546 N N . ILE A 1 67 ? -15.361 6.395 10.872 1.00 86.25 67 ILE A N 1
ATOM 547 C CA . ILE A 1 67 ? -14.791 7.176 9.765 1.00 86.25 67 ILE A CA 1
ATOM 548 C C . ILE A 1 67 ? -14.130 6.245 8.744 1.00 86.25 67 ILE A C 1
ATOM 550 O O . ILE A 1 67 ? -14.382 6.390 7.543 1.00 86.25 67 ILE A O 1
ATOM 554 N N . LEU A 1 68 ? -13.352 5.258 9.195 1.00 91.62 68 LEU A N 1
ATOM 555 C CA . LEU A 1 68 ? -12.741 4.250 8.326 1.00 91.62 68 LEU A CA 1
ATOM 556 C C . LEU A 1 68 ? -13.806 3.486 7.538 1.00 91.62 68 LEU A C 1
ATOM 558 O O . LEU A 1 68 ? -13.733 3.421 6.309 1.00 91.62 68 LEU A O 1
ATOM 562 N N . LEU A 1 69 ? -14.823 2.949 8.218 1.00 89.50 69 LEU A N 1
ATOM 563 C CA . LEU A 1 69 ? -15.880 2.145 7.597 1.00 89.50 69 LEU A CA 1
ATOM 564 C C . LEU A 1 69 ? -16.702 2.950 6.582 1.00 89.50 69 LEU A C 1
ATOM 566 O O . LEU A 1 69 ? -17.072 2.427 5.528 1.00 89.50 69 LEU A O 1
ATOM 570 N N . ARG A 1 70 ? -16.922 4.244 6.842 1.00 85.50 70 ARG A N 1
ATOM 571 C CA . ARG A 1 70 ? -17.560 5.165 5.890 1.00 85.50 70 ARG A CA 1
ATOM 572 C C . ARG A 1 70 ? -16.647 5.572 4.741 1.00 85.50 70 ARG A C 1
ATOM 574 O O . ARG A 1 70 ? -17.152 6.026 3.729 1.00 85.50 70 ARG A O 1
ATOM 581 N N . THR A 1 71 ? -15.335 5.400 4.846 1.00 88.38 71 THR A N 1
ATOM 582 C CA . THR A 1 71 ? -14.388 5.871 3.825 1.00 88.38 71 THR A CA 1
ATOM 583 C C . THR A 1 71 ? -13.875 4.751 2.926 1.00 88.38 71 THR A C 1
ATOM 585 O O . THR A 1 71 ? -13.631 4.970 1.742 1.00 88.38 71 THR A O 1
ATOM 588 N N . VAL A 1 72 ? -13.751 3.532 3.448 1.00 93.81 72 VAL A N 1
ATOM 589 C CA . VAL A 1 72 ? -13.047 2.425 2.784 1.00 93.81 72 VAL A CA 1
ATOM 590 C C . VAL A 1 72 ? -13.602 2.071 1.399 1.00 93.81 72 VAL A C 1
ATOM 592 O O . VAL A 1 72 ? -12.846 1.770 0.480 1.00 93.81 72 VAL A O 1
ATOM 595 N N . HIS A 1 73 ? -14.915 2.167 1.199 1.00 91.44 73 HIS A N 1
ATOM 596 C CA . HIS A 1 73 ? -15.541 1.855 -0.087 1.00 91.44 73 HIS A CA 1
ATOM 597 C C . HIS A 1 73 ? -15.148 2.855 -1.195 1.00 91.44 73 HIS A C 1
ATOM 599 O O . HIS A 1 73 ? -15.131 2.490 -2.371 1.00 91.44 73 HIS A O 1
ATOM 605 N N . LEU A 1 74 ? -14.783 4.099 -0.843 1.00 92.06 74 LEU A N 1
ATOM 606 C CA . LEU A 1 74 ? -14.325 5.111 -1.801 1.00 92.06 74 LEU A CA 1
ATOM 607 C C . LEU A 1 74 ? -12.970 4.763 -2.415 1.00 92.06 74 LEU A C 1
ATOM 609 O O . LEU A 1 74 ? -12.618 5.306 -3.463 1.00 92.06 74 LEU A O 1
ATOM 613 N N . MET A 1 75 ? -12.247 3.796 -1.847 1.00 94.81 75 MET A N 1
ATOM 614 C CA . MET A 1 75 ? -11.086 3.221 -2.513 1.00 94.81 75 MET A CA 1
ATOM 615 C C . MET A 1 75 ? -11.473 2.663 -3.881 1.00 94.81 75 MET A C 1
ATOM 617 O O . MET A 1 75 ? -10.632 2.670 -4.767 1.00 94.81 75 MET A O 1
ATOM 621 N N . ALA A 1 76 ? -12.722 2.226 -4.092 1.00 93.62 76 ALA A N 1
ATOM 622 C CA . ALA A 1 76 ? -13.248 1.743 -5.370 1.00 93.62 76 ALA A CA 1
ATOM 623 C C . ALA A 1 76 ? -13.849 2.835 -6.279 1.00 93.62 76 ALA A C 1
ATOM 625 O O . ALA A 1 76 ? -14.317 2.509 -7.367 1.00 93.62 76 ALA A O 1
ATOM 626 N N . HIS A 1 77 ? -13.833 4.105 -5.867 1.00 93.81 77 HIS A N 1
ATOM 627 C CA . HIS A 1 77 ? -14.496 5.191 -6.588 1.00 93.81 77 HIS A CA 1
ATOM 628 C C . HIS A 1 77 ? -13.873 5.456 -7.971 1.00 93.81 77 HIS A C 1
ATOM 630 O O . HIS A 1 77 ? -12.671 5.265 -8.181 1.00 93.81 77 HIS A O 1
ATOM 636 N N . GLU A 1 78 ? -14.682 5.930 -8.921 1.00 90.94 78 GLU A N 1
ATOM 637 C CA . GLU A 1 78 ? -14.252 6.210 -10.300 1.00 90.94 78 GLU A CA 1
ATOM 638 C C . GLU A 1 78 ? -13.209 7.340 -10.376 1.00 90.94 78 GLU A C 1
ATOM 640 O O . GLU A 1 78 ? -12.225 7.246 -11.113 1.00 90.94 78 GLU A O 1
ATOM 645 N N . GLN A 1 79 ? -13.380 8.374 -9.548 1.00 91.50 79 GLN A N 1
ATOM 646 C CA . GLN A 1 79 ? -12.469 9.514 -9.467 1.00 91.50 79 GLN A CA 1
ATOM 647 C C . GLN A 1 79 ? -11.183 9.135 -8.731 1.00 91.50 79 GLN A C 1
ATOM 649 O O . GLN A 1 79 ? -11.228 8.631 -7.610 1.00 91.50 79 GLN A O 1
ATOM 654 N N . GLU A 1 80 ? -10.038 9.421 -9.350 1.00 94.50 80 GLU A N 1
ATOM 655 C CA . GLU A 1 80 ? -8.710 9.158 -8.784 1.00 94.50 80 GLU A CA 1
ATOM 656 C C . GLU A 1 80 ? -8.500 9.843 -7.428 1.00 94.50 80 GLU A C 1
ATOM 658 O O . GLU A 1 80 ? -8.051 9.205 -6.478 1.00 94.50 80 GLU A O 1
ATOM 663 N N . GLU A 1 81 ? -8.895 11.112 -7.317 1.00 90.94 81 GLU A N 1
ATOM 664 C CA . GLU A 1 81 ? -8.769 11.896 -6.087 1.00 90.94 81 GLU A CA 1
ATOM 665 C C . GLU A 1 81 ? -9.517 11.245 -4.914 1.00 90.94 81 GLU A C 1
ATOM 667 O O . GLU A 1 81 ? -8.962 11.099 -3.828 1.00 90.94 81 GLU A O 1
ATOM 672 N N . ALA A 1 82 ? -10.736 10.749 -5.147 1.00 89.69 82 ALA A N 1
ATOM 673 C CA . ALA A 1 82 ? -11.512 10.035 -4.135 1.00 89.69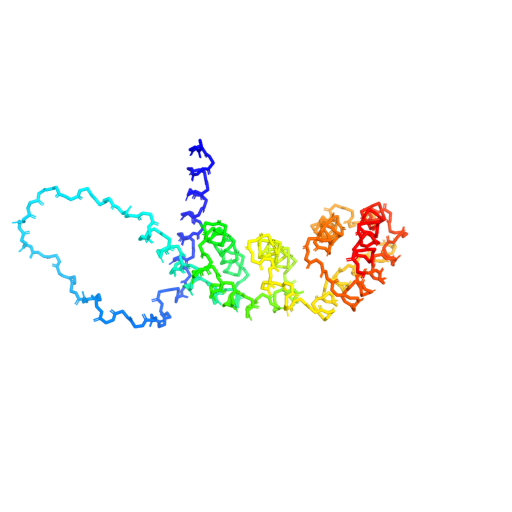 82 ALA A CA 1
ATOM 674 C C . ALA A 1 82 ? -10.795 8.765 -3.644 1.00 89.69 82 ALA A C 1
ATOM 676 O O . ALA A 1 82 ? -10.773 8.491 -2.441 1.00 89.69 82 ALA A O 1
ATOM 677 N N . ARG A 1 83 ? -10.154 8.012 -4.550 1.00 95.56 83 ARG A N 1
ATOM 678 C CA . ARG A 1 83 ? -9.361 6.825 -4.183 1.00 95.56 83 ARG A CA 1
ATOM 679 C C . ARG A 1 83 ? -8.140 7.197 -3.346 1.00 95.56 83 ARG A C 1
ATOM 681 O O . ARG A 1 83 ? -7.856 6.533 -2.354 1.00 95.56 83 ARG A O 1
ATOM 688 N N . LEU A 1 84 ? -7.431 8.258 -3.724 1.00 94.44 84 LEU A N 1
ATOM 689 C CA . LEU A 1 84 ? -6.248 8.732 -3.004 1.00 94.44 84 LEU A CA 1
ATOM 690 C C . LEU A 1 84 ? -6.597 9.243 -1.603 1.00 94.44 84 LEU A C 1
ATOM 692 O O . LEU A 1 84 ? -6.011 8.790 -0.619 1.00 94.44 84 LEU A O 1
ATOM 696 N N . LEU A 1 85 ? -7.575 10.148 -1.505 1.00 90.75 85 LEU A N 1
ATOM 697 C CA . LEU A 1 85 ? -8.003 10.733 -0.234 1.00 90.75 85 LEU A CA 1
ATOM 698 C C . LEU A 1 85 ? -8.554 9.663 0.713 1.00 90.75 85 LEU A C 1
ATOM 700 O O . LEU A 1 85 ? -8.238 9.676 1.901 1.00 90.75 85 LEU A O 1
ATOM 704 N N . SER A 1 86 ? -9.332 8.709 0.196 1.00 93.31 86 SER A N 1
ATOM 705 C CA . SER A 1 86 ? -9.880 7.633 1.023 1.00 93.31 86 SER A CA 1
ATOM 706 C C . SER A 1 86 ? -8.800 6.712 1.581 1.00 93.31 86 SER A C 1
ATOM 708 O O . SER A 1 86 ? -8.833 6.414 2.771 1.00 93.31 86 SER A O 1
ATOM 710 N N . MET A 1 87 ? -7.803 6.319 0.780 1.00 97.44 87 MET A N 1
ATOM 711 C CA . MET A 1 87 ? -6.675 5.535 1.293 1.00 97.44 87 MET A CA 1
ATOM 712 C C . MET A 1 87 ? -5.858 6.307 2.333 1.00 97.44 87 MET A C 1
ATOM 714 O O . MET A 1 87 ? -5.460 5.705 3.323 1.00 97.44 87 MET A O 1
ATOM 718 N N . ASN A 1 88 ? -5.654 7.621 2.168 1.00 95.25 88 ASN A N 1
ATOM 719 C CA . ASN A 1 88 ? -4.991 8.437 3.194 1.00 95.25 88 ASN A CA 1
ATOM 720 C C . ASN A 1 88 ? -5.759 8.418 4.525 1.00 95.25 88 ASN A C 1
ATOM 722 O O . ASN A 1 88 ? -5.161 8.169 5.566 1.00 95.25 88 ASN A O 1
ATOM 726 N N . VAL A 1 89 ? -7.080 8.633 4.505 1.00 93.06 89 VAL A N 1
ATOM 727 C CA . VAL A 1 89 ? -7.898 8.565 5.731 1.00 93.06 89 VAL A CA 1
ATOM 728 C C . VAL A 1 89 ? -7.850 7.175 6.350 1.00 93.06 89 VAL A C 1
ATOM 730 O O . VAL A 1 89 ? -7.675 7.056 7.556 1.00 93.06 89 VAL A O 1
ATOM 733 N N . VAL A 1 90 ? -7.963 6.121 5.538 1.00 96.25 90 VAL A N 1
ATOM 734 C CA . VAL A 1 90 ? -7.893 4.739 6.026 1.00 96.25 90 VAL A CA 1
ATOM 735 C C . VAL A 1 90 ? -6.543 4.452 6.690 1.00 96.25 90 VAL A C 1
ATOM 737 O O . VAL A 1 90 ? -6.534 3.828 7.745 1.00 96.25 90 VAL A O 1
ATOM 740 N N . ILE A 1 91 ? -5.424 4.919 6.121 1.00 97.00 91 ILE A N 1
ATOM 741 C CA . ILE A 1 91 ? -4.089 4.789 6.729 1.00 97.00 91 ILE A CA 1
ATOM 742 C C . ILE A 1 91 ? -4.076 5.417 8.124 1.00 97.00 91 ILE A C 1
ATOM 744 O O . ILE A 1 91 ? -3.736 4.735 9.087 1.00 97.00 91 ILE A O 1
ATOM 748 N N . LEU A 1 92 ? -4.515 6.673 8.238 1.00 94.00 92 LEU A N 1
ATOM 749 C CA . LEU A 1 92 ? -4.535 7.402 9.509 1.00 94.00 92 LEU A CA 1
ATOM 750 C C . LEU A 1 92 ? -5.423 6.702 10.548 1.00 94.00 92 LEU A C 1
ATOM 752 O O . LEU A 1 92 ? -5.017 6.506 11.688 1.00 94.00 92 LEU A O 1
ATOM 756 N N . CYS A 1 93 ? -6.614 6.249 10.146 1.00 93.19 93 CYS A N 1
ATOM 757 C CA . CYS A 1 93 ? -7.497 5.498 11.034 1.00 93.19 93 CYS A CA 1
ATOM 758 C C . CYS A 1 93 ? -6.864 4.180 11.510 1.00 93.19 93 CYS A C 1
ATOM 760 O O . CYS A 1 93 ? -6.988 3.836 12.679 1.00 93.19 93 CYS A O 1
ATOM 762 N N . LEU A 1 94 ? -6.185 3.433 10.632 1.00 96.19 94 LEU A N 1
ATOM 763 C CA . LEU A 1 94 ? -5.525 2.178 11.009 1.00 96.19 94 LEU A CA 1
ATOM 764 C C . LEU A 1 94 ? -4.372 2.396 11.994 1.00 96.19 94 LEU A C 1
ATOM 766 O O . LEU A 1 94 ? -4.149 1.546 12.853 1.00 96.19 94 LEU A O 1
ATOM 770 N N . GLU A 1 95 ? -3.639 3.504 11.871 1.00 95.06 95 GLU A N 1
ATOM 771 C CA . GLU A 1 95 ? -2.574 3.854 12.814 1.00 95.06 95 GLU A CA 1
ATOM 772 C C . GLU A 1 95 ? -3.122 4.200 14.199 1.00 95.06 95 GLU A C 1
ATOM 774 O O . GLU A 1 95 ? -2.553 3.755 15.192 1.00 95.06 95 GLU A O 1
ATOM 779 N N . GLU A 1 96 ? -4.247 4.912 14.283 1.00 91.62 96 GLU A N 1
ATOM 780 C CA . GLU A 1 96 ? -4.895 5.218 15.566 1.00 91.62 96 GLU A CA 1
ATOM 781 C C . GLU A 1 96 ? -5.524 3.976 16.222 1.00 91.62 96 GLU A C 1
ATOM 783 O O . GLU A 1 96 ? -5.526 3.854 17.445 1.00 91.62 96 GLU A O 1
ATOM 788 N N . LEU A 1 97 ? -6.019 3.020 15.427 1.00 92.94 97 LEU A N 1
ATOM 789 C CA . LEU A 1 97 ? -6.618 1.771 15.922 1.00 92.94 97 LEU A CA 1
ATOM 790 C C . LEU A 1 97 ? -5.583 0.688 16.283 1.00 92.94 97 LEU A C 1
ATOM 792 O O . LEU A 1 97 ? -5.966 -0.392 16.729 1.00 92.94 97 LEU A O 1
ATOM 796 N N . ARG A 1 98 ? -4.281 0.936 16.087 1.00 94.44 98 ARG A N 1
ATOM 797 C CA . ARG A 1 98 ? -3.222 -0.093 16.132 1.00 94.44 98 ARG A CA 1
ATOM 798 C C . ARG A 1 98 ? -3.134 -0.897 17.438 1.00 94.44 98 ARG A C 1
ATOM 800 O O . ARG A 1 98 ? -2.715 -2.045 17.397 1.00 94.44 98 ARG A O 1
ATOM 807 N N . GLU A 1 99 ? -3.509 -0.304 18.572 1.00 93.00 99 GLU A N 1
ATOM 808 C CA . GLU A 1 99 ? -3.451 -0.946 19.897 1.00 93.00 99 GLU A CA 1
ATOM 809 C C . GLU A 1 99 ? -4.823 -1.512 20.327 1.00 93.00 99 GLU A C 1
ATOM 811 O O . GLU A 1 99 ? -5.040 -1.842 21.492 1.00 93.00 99 GLU A O 1
ATOM 816 N N . THR A 1 100 ? -5.795 -1.585 19.411 1.00 93.12 100 THR A N 1
ATOM 817 C CA . THR A 1 100 ? -7.192 -1.937 19.704 1.00 93.12 100 THR A CA 1
ATOM 818 C C . THR A 1 100 ? -7.685 -3.037 18.764 1.00 93.12 100 THR A C 1
ATOM 820 O O . THR A 1 100 ? -8.518 -2.816 17.887 1.00 93.12 100 THR A O 1
ATOM 823 N N . ASP A 1 101 ? -7.177 -4.258 18.961 1.00 92.06 101 ASP A N 1
ATOM 824 C CA . ASP A 1 101 ? -7.397 -5.413 18.070 1.00 92.06 101 ASP A CA 1
ATOM 825 C C . ASP A 1 101 ? -8.869 -5.694 17.730 1.00 92.06 101 ASP A C 1
ATOM 827 O O . ASP A 1 101 ? -9.184 -6.068 16.597 1.00 92.06 101 ASP A O 1
ATOM 831 N N . HIS A 1 102 ? -9.782 -5.502 18.687 1.00 92.75 102 HIS A N 1
ATOM 832 C CA . HIS A 1 102 ? -11.207 -5.768 18.485 1.00 92.75 102 HIS A CA 1
ATOM 833 C C . HIS A 1 102 ? -11.866 -4.819 17.466 1.00 92.75 102 HIS A C 1
ATOM 835 O O . HIS A 1 102 ? -12.831 -5.230 16.830 1.00 92.75 102 HIS A O 1
ATOM 841 N N . LEU A 1 103 ? -11.316 -3.615 17.255 1.00 93.12 103 LEU A N 1
ATOM 842 C CA . LEU A 1 103 ? -11.728 -2.675 16.199 1.00 93.12 103 LEU A CA 1
ATOM 843 C C . LEU A 1 103 ? -10.819 -2.781 14.963 1.00 93.12 103 LEU A C 1
ATOM 845 O O . LEU A 1 103 ? -11.276 -2.727 13.815 1.00 93.12 103 LEU A O 1
ATOM 849 N N . LEU A 1 104 ? -9.514 -2.969 15.186 1.00 95.38 104 LEU A N 1
ATOM 850 C CA . LEU A 1 104 ? -8.506 -3.025 14.132 1.00 95.38 104 LEU A CA 1
ATOM 851 C C . LEU A 1 104 ? -8.732 -4.204 13.188 1.00 95.38 104 LEU A C 1
ATOM 853 O O . LEU A 1 104 ? -8.756 -4.016 11.975 1.00 95.38 104 LEU A O 1
ATOM 857 N N . LEU A 1 105 ? -8.910 -5.422 13.708 1.00 94.38 105 LEU A N 1
ATOM 858 C CA . LEU A 1 105 ? -8.976 -6.620 12.867 1.00 94.38 105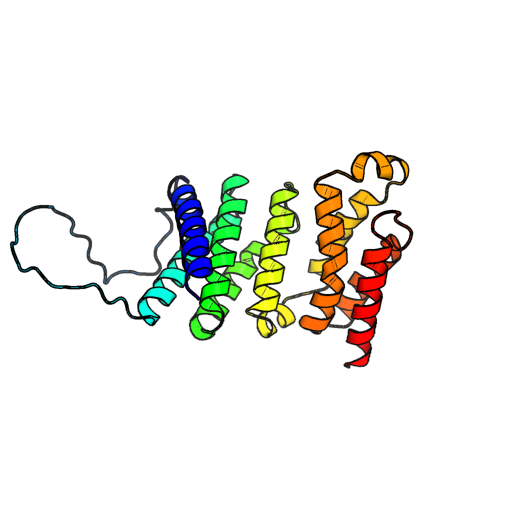 LEU A CA 1
ATOM 859 C C . LEU A 1 105 ? -10.214 -6.640 11.948 1.00 94.38 105 LEU A C 1
ATOM 861 O O . LEU A 1 105 ? -10.047 -6.913 10.750 1.00 94.38 105 LEU A O 1
ATOM 865 N N . PRO A 1 106 ? -11.437 -6.311 12.420 1.00 94.44 106 PRO A N 1
ATOM 866 C CA . PRO A 1 106 ? -12.589 -6.142 11.534 1.00 94.44 106 PRO A CA 1
ATOM 867 C C . PRO A 1 106 ? -12.377 -5.035 10.494 1.00 94.44 106 PRO A C 1
ATOM 869 O O . PRO A 1 106 ? -12.690 -5.232 9.314 1.00 94.44 106 PRO A O 1
ATOM 872 N N . SER A 1 107 ? -11.790 -3.904 10.896 1.00 95.25 107 SER A N 1
ATOM 873 C CA . SER A 1 107 ? -11.482 -2.784 9.999 1.00 95.25 107 SER A CA 1
ATOM 874 C C . SER A 1 107 ? -10.499 -3.187 8.902 1.00 95.25 107 SER A C 1
ATOM 876 O O . SER A 1 107 ? -10.784 -3.046 7.711 1.00 95.25 107 SER A O 1
ATOM 878 N N . THR A 1 108 ? -9.373 -3.787 9.280 1.00 95.56 108 THR A N 1
ATOM 879 C CA . THR A 1 108 ? -8.371 -4.342 8.371 1.00 95.56 108 THR A CA 1
ATOM 880 C C . THR A 1 108 ? -8.988 -5.351 7.400 1.00 95.56 108 THR A C 1
ATOM 882 O O . THR A 1 108 ? -8.664 -5.335 6.209 1.00 95.56 108 THR A O 1
ATOM 885 N N . HIS A 1 109 ? -9.928 -6.185 7.857 1.00 93.75 109 HIS A N 1
ATOM 886 C CA . HIS A 1 109 ? -10.648 -7.102 6.978 1.00 93.75 109 HIS A CA 1
ATOM 887 C C . HIS A 1 109 ? -11.435 -6.391 5.880 1.00 93.75 109 HIS A C 1
ATOM 889 O O . HIS A 1 109 ? -11.363 -6.789 4.714 1.00 93.75 109 HIS A O 1
ATOM 895 N N . LYS A 1 110 ? -12.160 -5.326 6.229 1.00 94.31 110 LYS A N 1
ATOM 896 C CA . LYS A 1 110 ? -12.893 -4.516 5.249 1.00 94.31 110 LYS A CA 1
ATOM 897 C C . LYS A 1 110 ? -11.937 -3.846 4.264 1.00 94.31 110 LYS A C 1
ATOM 899 O O . LYS A 1 110 ? -12.165 -3.934 3.061 1.00 94.31 110 LYS A O 1
ATOM 904 N N . VAL A 1 111 ? -10.850 -3.250 4.755 1.00 96.56 111 VAL A N 1
ATOM 905 C CA . VAL A 1 111 ? -9.831 -2.575 3.933 1.00 96.56 111 VAL A CA 1
ATOM 906 C C . VAL A 1 111 ? -9.192 -3.524 2.922 1.00 96.56 111 VAL A C 1
ATOM 908 O O . VAL A 1 111 ? -9.081 -3.189 1.739 1.00 96.56 111 VAL A O 1
ATOM 911 N N . TRP A 1 112 ? -8.822 -4.731 3.355 1.00 94.69 112 TRP A N 1
ATOM 912 C CA . TRP A 1 112 ? -8.193 -5.724 2.485 1.00 94.69 112 TRP A CA 1
ATOM 913 C C . TRP A 1 112 ? -9.038 -6.043 1.244 1.00 94.69 112 TRP A C 1
ATOM 915 O O . TRP A 1 112 ? -8.492 -6.200 0.150 1.00 94.69 112 TRP A O 1
ATOM 925 N N . GLY A 1 113 ? -10.368 -6.074 1.394 1.00 92.31 113 GLY A N 1
ATOM 926 C CA . GLY A 1 113 ? -11.307 -6.334 0.300 1.00 92.31 113 GLY A CA 1
ATOM 927 C C . GLY A 1 113 ? -11.213 -5.339 -0.863 1.00 92.31 113 GLY A C 1
ATOM 928 O O . GLY A 1 113 ? -11.462 -5.715 -2.006 1.00 92.31 113 GLY A O 1
ATOM 929 N N . TYR A 1 114 ? -10.794 -4.099 -0.602 1.00 93.94 114 TYR A N 1
ATOM 930 C CA . TYR A 1 114 ? -10.646 -3.059 -1.627 1.00 93.94 114 TYR A CA 1
ATOM 931 C C . TYR A 1 114 ? -9.207 -2.908 -2.127 1.00 93.94 114 TYR A C 1
ATOM 933 O O . TYR A 1 114 ? -8.984 -2.496 -3.268 1.00 93.94 114 TYR A O 1
ATOM 941 N N . LEU A 1 115 ? -8.223 -3.260 -1.297 1.00 94.12 115 LEU A N 1
ATOM 942 C CA . LEU A 1 115 ? -6.808 -3.016 -1.565 1.00 94.12 115 LEU A CA 1
ATOM 943 C C . LEU A 1 115 ? -6.287 -3.759 -2.803 1.00 94.12 115 LEU A C 1
ATOM 945 O O . LEU A 1 115 ? -5.589 -3.171 -3.628 1.00 94.12 115 LEU A O 1
ATOM 949 N N . GLY A 1 116 ? -6.652 -5.033 -2.978 1.00 89.31 116 GLY A N 1
ATOM 950 C CA . GLY A 1 116 ? -6.105 -5.868 -4.057 1.00 89.31 116 GLY A CA 1
ATOM 951 C C . GLY A 1 116 ? -6.335 -5.296 -5.463 1.00 89.31 116 GLY A C 1
ATOM 952 O O . GLY A 1 116 ? -5.476 -5.412 -6.337 1.00 89.31 116 GLY A O 1
ATOM 953 N N . ALA A 1 117 ? -7.464 -4.617 -5.686 1.00 91.12 117 ALA A N 1
ATOM 954 C CA . ALA A 1 117 ? -7.770 -3.971 -6.960 1.00 91.12 117 ALA A CA 1
ATOM 955 C C . ALA A 1 117 ? -6.962 -2.682 -7.206 1.00 91.12 117 ALA A C 1
ATOM 957 O O . ALA A 1 117 ? -6.987 -2.160 -8.320 1.00 91.12 117 ALA A O 1
ATOM 958 N N . ARG A 1 118 ? -6.286 -2.125 -6.192 1.00 93.88 118 ARG A N 1
ATOM 959 C CA . ARG A 1 118 ? -5.488 -0.890 -6.305 1.00 93.88 118 ARG A CA 1
ATOM 960 C C . ARG A 1 118 ? -4.048 -1.144 -6.740 1.00 93.88 118 ARG A C 1
ATOM 962 O O . ARG A 1 118 ? -3.469 -0.291 -7.399 1.00 93.88 118 ARG A O 1
ATOM 969 N N . PHE A 1 119 ? -3.519 -2.352 -6.544 1.00 90.31 119 PHE A N 1
ATOM 970 C CA . PHE A 1 119 ? -2.229 -2.743 -7.141 1.00 90.31 119 PHE A CA 1
ATOM 971 C C . PHE A 1 119 ? -2.263 -2.871 -8.665 1.00 90.31 119 PHE A C 1
ATOM 973 O O . PHE A 1 119 ? -1.219 -2.963 -9.302 1.00 90.31 119 PHE A O 1
ATOM 980 N N . ARG A 1 120 ? -3.461 -2.863 -9.256 1.00 89.62 120 ARG A N 1
ATOM 981 C CA . ARG A 1 120 ? -3.683 -2.874 -10.706 1.00 89.62 120 ARG A CA 1
ATOM 982 C C . ARG A 1 120 ? -4.314 -1.573 -11.209 1.00 89.62 120 ARG A C 1
ATOM 984 O O . ARG A 1 120 ? -4.867 -1.554 -12.307 1.00 89.62 120 ARG A O 1
ATOM 991 N N . ASP A 1 121 ? -4.290 -0.510 -10.403 1.00 92.38 121 ASP A N 1
ATOM 992 C CA . ASP A 1 121 ? -4.832 0.782 -10.822 1.00 92.38 121 ASP A CA 1
ATOM 993 C C . ASP A 1 121 ? -4.026 1.358 -11.997 1.00 92.38 121 ASP A C 1
ATOM 995 O O . ASP A 1 121 ? -2.829 1.102 -12.151 1.00 92.38 121 ASP A O 1
ATOM 999 N N . LYS A 1 122 ? -4.700 2.132 -12.853 1.00 89.88 122 LYS A N 1
ATOM 1000 C CA . LYS A 1 122 ? -4.057 2.807 -13.987 1.00 89.88 122 LYS A CA 1
ATOM 1001 C C . LYS A 1 122 ? -3.218 3.992 -13.514 1.00 89.88 122 LYS A C 1
ATOM 1003 O O . LYS A 1 122 ? -2.214 4.308 -14.150 1.00 89.88 122 LYS A O 1
ATOM 1008 N N . SER A 1 123 ? -3.627 4.633 -12.417 1.00 91.25 123 SER A N 1
ATOM 1009 C CA . SER A 1 123 ? -2.868 5.722 -11.814 1.00 91.25 123 SER A CA 1
ATOM 1010 C C . SER A 1 123 ? -1.703 5.178 -10.998 1.00 91.25 123 SER A C 1
ATOM 1012 O O . SER A 1 123 ? -1.867 4.396 -10.060 1.00 91.25 123 SER A O 1
ATOM 1014 N N . ILE A 1 124 ? -0.508 5.655 -11.338 1.00 89.12 124 ILE A N 1
ATOM 1015 C CA . ILE A 1 124 ? 0.728 5.352 -10.617 1.00 89.12 124 ILE A CA 1
ATOM 1016 C C . ILE A 1 124 ? 0.669 5.904 -9.182 1.00 89.12 124 ILE A C 1
ATOM 1018 O O . ILE A 1 124 ? 1.180 5.260 -8.270 1.00 89.12 124 ILE A O 1
ATOM 1022 N N . LEU A 1 125 ? -0.001 7.042 -8.966 1.00 92.31 125 LEU A N 1
ATOM 1023 C CA . LEU A 1 125 ? -0.182 7.633 -7.636 1.00 92.31 125 LEU A CA 1
ATOM 1024 C C . LEU A 1 125 ? -1.107 6.774 -6.768 1.00 92.31 125 LEU A C 1
ATOM 1026 O O . LEU A 1 125 ? -0.856 6.592 -5.579 1.00 92.31 125 LEU A O 1
ATOM 1030 N N . VAL A 1 126 ? -2.160 6.202 -7.361 1.00 94.38 126 VAL A N 1
ATOM 1031 C CA . VAL A 1 126 ? -3.051 5.273 -6.647 1.00 94.38 126 VAL A CA 1
ATOM 1032 C C . VAL A 1 126 ? -2.316 3.988 -6.289 1.00 94.38 126 VAL A C 1
ATOM 1034 O O . VAL A 1 126 ? -2.486 3.491 -5.180 1.00 94.38 126 VAL A O 1
ATOM 1037 N N . LEU A 1 127 ? -1.469 3.471 -7.183 1.00 92.00 127 LEU A N 1
ATOM 1038 C CA . LEU A 1 127 ? -0.632 2.307 -6.895 1.00 92.00 127 LEU A CA 1
ATOM 1039 C C . LEU A 1 127 ? 0.366 2.592 -5.763 1.00 92.00 127 LEU A C 1
ATOM 1041 O O . LEU A 1 127 ? 0.492 1.776 -4.852 1.00 92.00 127 LEU A O 1
ATOM 1045 N N . GLU A 1 128 ? 1.032 3.751 -5.782 1.00 92.62 128 GLU A N 1
ATOM 1046 C CA . GLU A 1 128 ? 1.910 4.193 -4.688 1.00 92.62 128 GLU A CA 1
ATOM 1047 C C . GLU A 1 128 ? 1.149 4.255 -3.365 1.00 92.62 128 GLU A C 1
ATOM 1049 O O . GLU A 1 128 ? 1.584 3.688 -2.364 1.00 92.62 128 GLU A O 1
ATOM 1054 N N . LYS A 1 129 ? -0.028 4.881 -3.368 1.00 95.56 129 LYS A N 1
ATOM 1055 C CA . LYS A 1 129 ? -0.833 5.019 -2.159 1.00 95.56 129 LYS A CA 1
ATOM 1056 C C . LYS A 1 129 ? -1.398 3.683 -1.663 1.00 95.56 129 LYS A C 1
ATOM 1058 O O . LYS A 1 129 ? -1.495 3.461 -0.459 1.00 95.56 129 LYS A O 1
ATOM 1063 N N . ALA A 1 130 ? -1.717 2.761 -2.565 1.00 95.38 130 ALA A N 1
ATOM 1064 C CA . ALA A 1 130 ? -2.078 1.394 -2.203 1.00 95.38 130 ALA A CA 1
ATOM 1065 C C . ALA A 1 130 ? -0.908 0.663 -1.539 1.00 95.38 130 ALA A C 1
ATOM 1067 O O . ALA A 1 130 ? -1.110 -0.119 -0.610 1.00 95.38 130 ALA A O 1
ATOM 1068 N N . TYR A 1 131 ? 0.318 0.925 -1.992 1.00 94.31 131 TYR A N 1
ATOM 1069 C CA . TYR A 1 131 ? 1.503 0.379 -1.352 1.00 94.31 131 TYR A CA 1
ATOM 1070 C C . TYR A 1 131 ? 1.710 0.949 0.056 1.00 94.31 131 TYR A C 1
ATOM 1072 O O . TYR A 1 131 ? 1.985 0.173 0.965 1.00 94.31 131 TYR A O 1
ATOM 1080 N N . ASP A 1 132 ? 1.478 2.249 0.274 1.00 95.75 132 ASP A N 1
ATOM 1081 C CA . ASP A 1 132 ? 1.473 2.836 1.627 1.00 95.75 132 ASP A CA 1
ATOM 1082 C C . ASP A 1 132 ? 0.500 2.108 2.543 1.00 95.75 132 ASP A C 1
ATOM 1084 O O . ASP A 1 132 ? 0.874 1.650 3.618 1.00 95.75 132 ASP A O 1
ATOM 1088 N N . LEU A 1 133 ? -0.738 1.942 2.076 1.00 97.38 133 LEU A N 1
ATOM 1089 C CA . LEU A 1 133 ? -1.777 1.271 2.839 1.00 97.38 133 LEU A CA 1
ATOM 1090 C C . LEU A 1 133 ? -1.403 -0.183 3.158 1.00 97.38 133 LEU A C 1
ATOM 1092 O O . LEU A 1 133 ? -1.662 -0.665 4.259 1.00 97.38 133 LEU A O 1
ATOM 1096 N N . PHE A 1 134 ? -0.753 -0.881 2.229 1.00 96.00 134 PHE A N 1
ATOM 1097 C CA . PHE A 1 134 ? -0.219 -2.214 2.488 1.00 96.00 134 PHE A CA 1
ATOM 1098 C C . PHE A 1 134 ? 0.872 -2.225 3.558 1.00 96.00 134 PHE A C 1
ATOM 1100 O O . PHE A 1 134 ? 0.839 -3.091 4.429 1.00 96.00 134 PHE A O 1
ATOM 1107 N N . LEU A 1 135 ? 1.809 -1.275 3.520 1.00 95.69 135 LEU A N 1
ATOM 1108 C CA . LEU A 1 135 ? 2.844 -1.148 4.545 1.00 95.69 135 LEU A CA 1
ATOM 1109 C C . LEU A 1 135 ? 2.231 -0.851 5.920 1.00 95.69 135 LEU A C 1
ATOM 1111 O O . LEU A 1 135 ? 2.618 -1.489 6.898 1.00 95.69 135 LEU A O 1
ATOM 1115 N N . THR A 1 136 ? 1.236 0.039 5.993 1.00 97.44 136 THR A N 1
ATOM 1116 C CA . THR A 1 136 ? 0.496 0.326 7.231 1.00 97.44 136 THR A CA 1
ATOM 1117 C C . THR A 1 136 ? -0.182 -0.931 7.763 1.00 97.44 136 THR A C 1
ATOM 1119 O O . THR A 1 136 ? 0.020 -1.284 8.919 1.00 97.44 136 THR A O 1
ATOM 1122 N N . LEU A 1 137 ? -0.912 -1.669 6.921 1.00 96.75 137 LEU A N 1
ATOM 1123 C CA . LEU A 1 137 ? -1.539 -2.931 7.320 1.00 96.75 137 LEU A CA 1
ATOM 1124 C C . LEU A 1 137 ? -0.513 -3.969 7.788 1.00 96.75 137 LEU A C 1
ATOM 1126 O O . LEU A 1 137 ? -0.761 -4.686 8.755 1.00 96.75 137 LEU A O 1
ATOM 1130 N N . ALA A 1 138 ? 0.629 -4.073 7.106 1.00 95.25 138 ALA A N 1
ATOM 1131 C CA . ALA A 1 138 ? 1.693 -4.992 7.490 1.00 95.25 138 ALA A CA 1
ATOM 1132 C C . ALA A 1 138 ? 2.268 -4.646 8.872 1.00 95.25 138 ALA A C 1
ATOM 1134 O O . ALA A 1 138 ? 2.597 -5.562 9.626 1.00 95.25 138 ALA A O 1
ATOM 1135 N N . ALA A 1 139 ? 2.352 -3.353 9.201 1.00 95.62 139 ALA A N 1
ATOM 1136 C CA . ALA A 1 139 ? 2.859 -2.853 10.472 1.00 95.62 139 ALA A CA 1
ATOM 1137 C C . ALA A 1 139 ? 1.842 -2.952 11.622 1.00 95.62 139 ALA A C 1
ATOM 1139 O O . ALA A 1 139 ? 2.238 -3.279 12.739 1.00 95.62 139 ALA A O 1
ATOM 1140 N N . THR A 1 140 ? 0.556 -2.683 11.373 1.00 95.25 140 THR A N 1
ATOM 1141 C CA . THR A 1 140 ? -0.482 -2.657 12.420 1.00 95.25 140 THR A CA 1
ATOM 1142 C C . THR A 1 140 ? -1.175 -4.006 12.607 1.00 95.25 140 THR A C 1
ATOM 1144 O O . THR A 1 140 ? -1.459 -4.396 13.730 1.00 95.25 140 THR A O 1
ATOM 1147 N N . ALA A 1 141 ? -1.389 -4.773 11.535 1.00 93.19 141 ALA A N 1
ATOM 1148 C CA . ALA A 1 141 ? -2.167 -6.016 11.541 1.00 93.19 141 ALA A CA 1
ATOM 1149 C C . ALA A 1 141 ? -1.366 -7.206 10.975 1.00 93.19 141 ALA A C 1
ATOM 1151 O O . ALA A 1 141 ? -1.846 -7.994 10.152 1.00 93.19 141 ALA A O 1
ATOM 1152 N N . ARG A 1 142 ? -0.113 -7.353 11.422 1.00 93.25 142 ARG A N 1
ATOM 1153 C CA . ARG A 1 142 ? 0.882 -8.307 10.892 1.00 93.25 142 ARG A CA 1
ATOM 1154 C C . ARG A 1 142 ? 0.357 -9.732 10.691 1.00 93.25 142 ARG A C 1
ATOM 1156 O O . ARG A 1 142 ? 0.547 -10.315 9.624 1.00 93.25 142 ARG A O 1
ATOM 1163 N N . SER A 1 143 ? -0.257 -10.327 11.716 1.00 90.69 143 SER A N 1
ATOM 1164 C CA . SER A 1 143 ? -0.736 -11.719 11.679 1.00 90.69 143 SER A CA 1
ATOM 1165 C C . SER A 1 143 ? -1.842 -11.911 10.639 1.00 90.69 143 SER A C 1
ATOM 1167 O O . SER A 1 143 ? -1.815 -12.887 9.886 1.00 90.69 143 SER A O 1
ATOM 1169 N N . PHE A 1 144 ? -2.759 -10.948 10.558 1.00 92.19 144 PHE A N 1
ATOM 1170 C CA . PHE A 1 144 ? -3.836 -10.908 9.580 1.00 92.19 144 PHE A CA 1
ATOM 1171 C C . PHE A 1 144 ? -3.296 -10.795 8.152 1.00 92.19 144 PHE A C 1
ATOM 1173 O O . PHE A 1 144 ? -3.715 -11.552 7.272 1.00 92.19 144 PHE A O 1
ATOM 1180 N N . VAL A 1 145 ? -2.360 -9.866 7.917 1.00 93.25 145 VAL A N 1
ATOM 1181 C CA . VAL A 1 145 ? -1.772 -9.635 6.590 1.00 93.25 145 VAL A CA 1
ATOM 1182 C C . VAL A 1 145 ? -0.979 -10.852 6.136 1.00 93.25 145 VAL A C 1
ATOM 1184 O O . VAL A 1 145 ? -1.168 -11.313 5.012 1.00 93.25 145 VAL A O 1
ATOM 1187 N N . ARG A 1 146 ? -0.166 -11.439 7.021 1.00 92.88 146 ARG A N 1
ATOM 1188 C CA . ARG A 1 146 ? 0.604 -12.656 6.726 1.00 92.88 146 ARG A CA 1
ATOM 1189 C C . ARG A 1 146 ? -0.272 -13.791 6.191 1.00 92.88 146 ARG A C 1
ATOM 1191 O O . ARG A 1 146 ? 0.150 -14.498 5.291 1.00 92.88 146 ARG A O 1
ATOM 1198 N N . GLN A 1 147 ? -1.485 -13.961 6.718 1.00 91.00 147 GLN A N 1
ATOM 1199 C CA . GLN A 1 147 ? -2.406 -15.018 6.277 1.00 91.00 147 GLN A CA 1
ATOM 1200 C C . GLN A 1 147 ? -3.039 -14.764 4.900 1.00 91.00 147 GLN A C 1
ATOM 1202 O O . GLN A 1 147 ? -3.629 -15.677 4.328 1.00 91.00 147 GLN A O 1
ATOM 1207 N N . ARG A 1 148 ? -2.976 -13.532 4.384 1.00 89.81 148 ARG A N 1
ATOM 1208 C CA . ARG A 1 148 ? -3.669 -13.125 3.151 1.00 89.81 148 ARG A CA 1
ATOM 1209 C C . ARG A 1 148 ? -2.749 -12.730 2.015 1.00 89.81 148 ARG A C 1
ATOM 1211 O O . ARG A 1 148 ? -3.191 -12.708 0.865 1.00 89.81 148 ARG A O 1
ATOM 1218 N N . VAL A 1 149 ? -1.499 -12.392 2.311 1.00 89.44 149 VAL A N 1
ATOM 1219 C CA . VAL A 1 149 ? -0.500 -12.192 1.269 1.00 89.44 149 VAL A CA 1
ATOM 1220 C C . VAL A 1 149 ? -0.317 -13.508 0.521 1.00 89.44 149 VAL A C 1
ATOM 1222 O O . VAL A 1 149 ? -0.177 -14.570 1.115 1.00 89.44 149 VAL A O 1
ATOM 1225 N N . THR A 1 150 ? -0.358 -13.426 -0.804 1.00 86.25 150 THR A N 1
ATOM 1226 C CA . THR A 1 150 ? -0.136 -14.562 -1.698 1.00 86.25 150 THR A CA 1
ATOM 1227 C C . THR A 1 150 ? 0.885 -14.170 -2.751 1.00 86.25 150 THR A C 1
ATOM 1229 O O . THR A 1 150 ? 1.066 -12.983 -3.034 1.00 86.25 150 THR A O 1
ATOM 1232 N N . ALA A 1 151 ? 1.492 -15.158 -3.410 1.00 81.38 151 ALA A N 1
ATOM 1233 C CA . ALA A 1 151 ? 2.391 -14.904 -4.535 1.00 81.38 151 ALA A CA 1
ATOM 1234 C C . ALA A 1 151 ? 1.722 -14.051 -5.637 1.00 81.38 151 ALA A C 1
ATOM 1236 O O . ALA A 1 151 ? 2.361 -13.167 -6.201 1.00 81.38 151 ALA A O 1
ATOM 1237 N N . SER A 1 152 ? 0.411 -14.230 -5.856 1.00 83.31 152 SER A N 1
ATOM 1238 C CA . SER A 1 152 ? -0.365 -13.465 -6.848 1.00 83.31 152 SER A CA 1
ATOM 1239 C C . SER A 1 152 ? -0.484 -11.968 -6.543 1.00 83.31 152 SER A C 1
ATOM 1241 O O . SER A 1 152 ? -0.655 -11.148 -7.446 1.00 83.31 152 SER A O 1
ATOM 1243 N N . LEU A 1 153 ? -0.358 -11.583 -5.270 1.00 85.75 153 LEU A N 1
ATOM 1244 C CA . LEU A 1 153 ? -0.278 -10.179 -4.883 1.00 85.75 153 LEU A CA 1
ATOM 1245 C C . LEU A 1 153 ? 1.001 -9.552 -5.448 1.00 85.75 153 LEU A C 1
ATOM 1247 O O . LEU A 1 153 ? 0.975 -8.455 -6.007 1.00 85.75 153 LEU A O 1
ATOM 1251 N N . PHE A 1 154 ? 2.109 -10.290 -5.344 1.00 86.06 154 PHE A N 1
ATOM 1252 C CA . PHE A 1 154 ? 3.414 -9.864 -5.826 1.00 86.06 154 PHE A CA 1
ATOM 1253 C C . PHE A 1 154 ? 3.518 -9.842 -7.341 1.00 86.06 154 PHE A C 1
ATOM 1255 O O . PHE A 1 154 ? 4.248 -8.999 -7.847 1.00 86.06 154 PHE A O 1
ATOM 1262 N N . ASP A 1 155 ? 2.734 -10.635 -8.074 1.00 87.00 155 ASP A N 1
ATOM 1263 C CA . ASP A 1 155 ? 2.682 -10.543 -9.538 1.00 87.00 155 ASP A CA 1
ATOM 1264 C C . ASP A 1 155 ? 2.388 -9.121 -10.025 1.00 87.00 155 ASP A C 1
ATOM 1266 O O . ASP A 1 155 ? 3.065 -8.627 -10.924 1.00 87.00 155 ASP A O 1
ATOM 1270 N N . SER A 1 156 ? 1.444 -8.425 -9.383 1.00 83.88 156 SER A N 1
ATOM 1271 C CA . SER A 1 156 ? 1.085 -7.051 -9.767 1.00 83.88 156 SER A CA 1
ATOM 1272 C C . SER A 1 156 ? 2.250 -6.078 -9.548 1.00 83.88 156 SER A C 1
ATOM 1274 O O . SER A 1 156 ? 2.508 -5.212 -10.385 1.00 83.88 156 SER A O 1
ATOM 1276 N N . PHE A 1 157 ? 2.997 -6.254 -8.456 1.00 82.88 157 PHE A N 1
ATOM 1277 C CA . PHE A 1 157 ? 4.191 -5.460 -8.179 1.00 82.88 157 PHE A CA 1
ATOM 1278 C C . PHE A 1 157 ? 5.347 -5.795 -9.121 1.00 82.88 157 PHE A C 1
ATOM 1280 O O . PHE A 1 157 ? 6.024 -4.892 -9.603 1.00 82.88 157 PHE A O 1
ATOM 1287 N N . CYS A 1 158 ? 5.546 -7.074 -9.436 1.00 87.62 158 CYS A N 1
ATOM 1288 C CA . CYS A 1 158 ? 6.587 -7.507 -10.359 1.00 87.62 158 CYS A CA 1
ATOM 1289 C C . CYS A 1 158 ? 6.341 -6.927 -11.755 1.00 87.62 158 CYS A C 1
ATOM 1291 O O . CYS A 1 158 ? 7.221 -6.288 -12.318 1.00 87.62 158 CYS A O 1
ATOM 1293 N N . SER A 1 159 ? 5.106 -7.015 -12.261 1.00 86.75 159 SER A N 1
ATOM 1294 C CA . SER A 1 159 ? 4.733 -6.389 -13.534 1.00 86.75 159 SER A CA 1
ATOM 1295 C C . SER A 1 159 ? 4.892 -4.866 -13.523 1.00 86.75 159 SER A C 1
ATOM 1297 O O . SER A 1 159 ? 5.160 -4.258 -14.558 1.00 86.75 159 SER A O 1
ATOM 1299 N N . PHE A 1 160 ? 4.720 -4.216 -12.368 1.00 85.00 160 PHE A N 1
ATOM 1300 C CA . PHE A 1 160 ? 4.989 -2.787 -12.221 1.00 85.00 160 PHE A CA 1
ATOM 1301 C C . PHE A 1 160 ? 6.489 -2.462 -12.298 1.00 85.00 160 PHE A C 1
ATOM 1303 O O . PHE A 1 160 ? 6.857 -1.443 -12.885 1.00 85.00 160 PHE A O 1
ATOM 1310 N N . LEU A 1 161 ? 7.353 -3.323 -11.760 1.00 86.69 161 LEU A N 1
ATOM 1311 C CA . LEU A 1 161 ? 8.809 -3.196 -11.856 1.00 86.69 161 LEU A CA 1
ATOM 1312 C C . LEU A 1 161 ? 9.320 -3.468 -13.274 1.00 86.69 161 LEU A C 1
ATOM 1314 O O . LEU A 1 161 ? 10.163 -2.722 -13.765 1.00 86.69 161 LEU A O 1
ATOM 1318 N N . ASP A 1 162 ? 8.739 -4.437 -13.981 1.00 84.56 162 ASP A N 1
ATOM 1319 C CA . ASP A 1 162 ? 9.120 -4.768 -15.361 1.00 84.56 162 ASP A CA 1
ATOM 1320 C C . ASP A 1 162 ? 8.966 -3.575 -16.314 1.00 84.56 162 ASP A C 1
ATOM 1322 O O . ASP A 1 162 ? 9.725 -3.425 -17.273 1.00 84.56 162 ASP A O 1
ATOM 1326 N N . LYS A 1 163 ? 8.039 -2.651 -16.019 1.00 79.75 163 LYS A N 1
ATOM 1327 C CA . LYS A 1 163 ? 7.852 -1.437 -16.822 1.00 79.75 163 LYS A CA 1
ATOM 1328 C C . LYS A 1 163 ? 9.116 -0.601 -16.934 1.00 79.75 163 LYS A C 1
ATOM 1330 O O . LYS A 1 163 ? 9.173 0.182 -17.874 1.00 79.75 163 LYS A O 1
ATOM 1335 N N . SER A 1 164 ? 10.070 -0.671 -16.005 1.00 71.94 164 SER A N 1
ATOM 1336 C CA . SER A 1 164 ? 11.317 0.108 -16.061 1.00 71.94 164 SER A CA 1
ATOM 1337 C C . SER A 1 164 ? 12.508 -0.653 -16.616 1.00 71.94 164 SER A C 1
ATOM 1339 O O . SER A 1 164 ? 13.594 -0.109 -16.557 1.00 71.94 164 SER A O 1
ATOM 1341 N N . GLN A 1 165 ? 12.331 -1.853 -17.173 1.00 75.69 165 GLN A N 1
ATOM 1342 C CA . GLN A 1 165 ? 13.439 -2.687 -17.656 1.00 75.69 165 GLN A CA 1
ATOM 1343 C C . GLN A 1 165 ? 13.916 -2.375 -19.080 1.00 75.69 165 GLN A C 1
ATOM 1345 O O . GLN A 1 165 ? 14.825 -3.041 -19.558 1.00 75.69 165 GLN A O 1
ATOM 1350 N N . ASP A 1 166 ? 13.336 -1.385 -19.767 1.00 80.75 166 ASP A N 1
ATOM 1351 C CA . ASP A 1 166 ? 13.788 -0.992 -21.107 1.00 80.75 166 ASP A CA 1
ATOM 1352 C C . ASP A 1 166 ? 15.058 -0.118 -21.026 1.00 80.75 166 ASP A C 1
ATOM 1354 O O . ASP A 1 166 ? 14.946 1.061 -20.642 1.00 80.75 166 ASP A O 1
ATOM 1358 N N . PRO A 1 167 ? 16.240 -0.641 -21.429 1.00 77.25 167 PRO A N 1
ATOM 1359 C CA . PRO A 1 167 ? 17.511 0.067 -21.309 1.00 77.25 167 PRO A CA 1
ATOM 1360 C C . PRO A 1 167 ? 17.570 1.364 -22.108 1.00 77.25 167 PRO A C 1
ATOM 1362 O O . PRO A 1 167 ? 18.280 2.290 -21.715 1.00 77.25 167 PRO A O 1
ATOM 1365 N N . ALA A 1 168 ? 16.792 1.475 -23.190 1.00 78.44 168 ALA A N 1
ATOM 1366 C CA . ALA A 1 168 ? 16.723 2.694 -23.989 1.00 78.44 168 ALA A CA 1
ATOM 1367 C C . ALA A 1 168 ? 16.077 3.862 -23.222 1.00 78.44 168 ALA A C 1
ATOM 1369 O O . ALA A 1 168 ? 16.258 5.023 -23.584 1.00 78.44 168 ALA A O 1
ATOM 1370 N N . THR A 1 169 ? 15.331 3.571 -22.150 1.00 74.44 169 THR A N 1
ATOM 1371 C CA . THR A 1 169 ? 14.540 4.563 -21.407 1.00 74.44 169 THR A CA 1
ATOM 1372 C C . THR A 1 169 ? 15.097 4.902 -20.026 1.00 74.44 169 THR A C 1
ATOM 1374 O O . THR A 1 169 ? 14.537 5.771 -19.354 1.00 74.44 169 THR A O 1
ATOM 1377 N N . TYR A 1 170 ? 16.197 4.267 -19.603 1.00 77.31 170 TYR A N 1
ATOM 1378 C CA . TYR A 1 170 ? 16.760 4.410 -18.256 1.00 77.31 170 TYR A CA 1
ATOM 1379 C C . TYR A 1 170 ? 17.035 5.873 -17.877 1.00 77.31 170 TYR A C 1
ATOM 1381 O O . TYR A 1 170 ? 16.456 6.360 -16.907 1.00 77.31 170 TYR A O 1
ATOM 1389 N N . GLY A 1 171 ? 17.824 6.605 -18.670 1.00 68.69 171 GLY A N 1
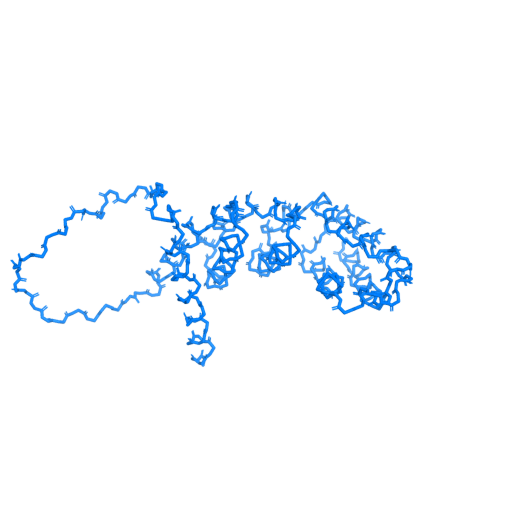ATOM 1390 C CA . GLY A 1 171 ? 18.158 8.008 -18.372 1.00 68.69 171 GLY A CA 1
ATOM 1391 C C . GLY A 1 171 ? 16.966 8.969 -18.466 1.00 68.69 171 GLY A C 1
ATOM 1392 O O . GLY A 1 171 ? 16.896 9.954 -17.742 1.00 68.69 171 GLY A O 1
ATOM 1393 N N . ILE A 1 172 ? 15.971 8.661 -19.305 1.00 73.25 172 ILE A N 1
ATOM 1394 C CA . ILE A 1 172 ? 14.747 9.475 -19.431 1.00 73.25 172 ILE A CA 1
ATOM 1395 C C . ILE A 1 172 ? 13.871 9.325 -18.180 1.00 73.25 172 ILE A C 1
ATOM 1397 O O . ILE A 1 172 ? 13.146 10.242 -17.793 1.00 73.25 172 ILE A O 1
ATOM 1401 N N . ARG A 1 173 ? 13.907 8.150 -17.544 1.00 73.94 173 ARG A N 1
ATOM 1402 C CA . ARG A 1 173 ? 12.982 7.780 -16.469 1.00 73.94 173 ARG A CA 1
ATOM 1403 C C . ARG A 1 173 ? 13.588 7.853 -15.082 1.00 73.94 173 ARG A C 1
ATOM 1405 O O . ARG A 1 173 ? 12.814 7.761 -14.133 1.00 73.94 173 ARG A O 1
ATOM 1412 N N . GLU A 1 174 ? 14.889 8.086 -14.953 1.00 69.62 174 GLU A N 1
ATOM 1413 C CA . GLU A 1 174 ? 15.596 8.248 -13.676 1.00 69.62 174 GLU A CA 1
ATOM 1414 C C . GLU A 1 174 ? 14.892 9.240 -12.732 1.00 69.62 174 GLU A C 1
ATOM 1416 O O . GLU A 1 174 ? 14.723 8.972 -11.547 1.00 69.62 174 GLU A O 1
ATOM 1421 N N . HIS A 1 175 ? 14.378 10.353 -13.258 1.00 73.75 175 HIS A N 1
ATOM 1422 C CA . HIS A 1 175 ? 13.674 11.364 -12.456 1.00 73.75 175 HIS A CA 1
ATOM 1423 C C . HIS A 1 175 ? 12.146 11.266 -12.531 1.00 73.75 175 HIS A C 1
ATOM 1425 O O . HIS A 1 175 ? 11.429 12.136 -12.035 1.00 73.75 175 HIS A O 1
ATOM 1431 N N . SER A 1 176 ? 11.619 10.203 -13.142 1.00 84.00 176 SER A N 1
ATOM 1432 C CA . SER A 1 176 ? 10.176 10.004 -13.236 1.00 84.00 176 SER A CA 1
ATOM 1433 C C . SER A 1 176 ? 9.578 9.612 -11.882 1.00 84.00 176 SER A C 1
ATOM 1435 O O . SER A 1 176 ? 10.175 8.873 -11.096 1.00 84.00 176 SER A O 1
ATOM 1437 N N . THR A 1 177 ? 8.338 10.042 -11.631 1.00 83.19 177 THR A N 1
ATOM 1438 C CA . THR A 1 177 ? 7.543 9.592 -10.474 1.00 83.19 177 THR A CA 1
ATOM 1439 C C . THR A 1 177 ? 7.482 8.066 -10.399 1.00 83.19 177 THR A C 1
ATOM 1441 O O . THR A 1 177 ? 7.600 7.490 -9.323 1.00 83.19 177 THR A O 1
ATOM 1444 N N . LEU A 1 178 ? 7.384 7.405 -11.556 1.00 85.56 178 LEU A N 1
ATOM 1445 C CA . LEU A 1 178 ? 7.398 5.952 -11.664 1.00 85.56 178 LEU A CA 1
ATOM 1446 C C . LEU A 1 178 ? 8.674 5.339 -11.078 1.00 85.56 178 LEU A C 1
ATOM 1448 O O . LEU A 1 178 ? 8.582 4.433 -10.255 1.00 85.56 178 LEU A O 1
ATOM 1452 N N . HIS A 1 179 ? 9.845 5.855 -11.458 1.00 87.31 179 HIS A N 1
ATOM 1453 C CA . HIS A 1 179 ? 11.118 5.350 -10.953 1.00 87.31 179 HIS A CA 1
ATOM 1454 C C . HIS A 1 179 ? 11.241 5.514 -9.436 1.00 87.31 179 HIS A C 1
ATOM 1456 O O . HIS A 1 179 ? 11.604 4.562 -8.749 1.00 87.31 179 HIS A O 1
ATOM 1462 N N . ARG A 1 180 ? 10.854 6.675 -8.890 1.00 89.00 180 ARG A N 1
ATOM 1463 C CA . ARG A 1 180 ? 10.846 6.900 -7.434 1.00 89.00 180 ARG A CA 1
ATOM 1464 C C . ARG A 1 180 ? 10.007 5.862 -6.684 1.00 89.00 180 ARG A C 1
ATOM 1466 O O . ARG A 1 180 ? 10.438 5.350 -5.653 1.00 89.00 180 ARG A O 1
ATOM 1473 N N . ILE A 1 181 ? 8.823 5.537 -7.202 1.00 89.00 181 ILE A N 1
ATOM 1474 C CA . ILE A 1 181 ? 7.914 4.565 -6.576 1.00 89.00 181 ILE A CA 1
ATOM 1475 C C . ILE A 1 181 ? 8.481 3.149 -6.675 1.00 89.00 181 ILE A C 1
ATOM 1477 O O . ILE A 1 181 ? 8.438 2.399 -5.701 1.00 89.00 181 ILE A O 1
ATOM 1481 N N . GLN A 1 182 ? 9.057 2.787 -7.823 1.00 91.50 182 GLN A N 1
ATOM 1482 C CA . GLN A 1 182 ? 9.732 1.501 -7.996 1.00 91.50 182 GLN A CA 1
ATOM 1483 C C . GLN A 1 182 ? 10.914 1.358 -7.039 1.00 91.50 182 GLN A C 1
ATOM 1485 O O . GLN A 1 182 ? 11.012 0.345 -6.353 1.00 91.50 182 GLN A O 1
ATOM 1490 N N . LEU A 1 183 ? 11.767 2.380 -6.930 1.00 91.75 183 LEU A N 1
ATOM 1491 C CA . LEU A 1 183 ? 12.884 2.385 -5.988 1.00 91.75 183 LEU A CA 1
ATOM 1492 C C . LEU A 1 183 ? 12.389 2.191 -4.554 1.00 91.75 183 LEU A C 1
ATOM 1494 O O . LEU A 1 183 ? 12.938 1.369 -3.822 1.00 91.75 183 LEU A O 1
ATOM 1498 N N . ARG A 1 184 ? 11.319 2.888 -4.163 1.00 92.12 184 ARG A N 1
ATOM 1499 C CA . ARG A 1 184 ? 10.721 2.748 -2.835 1.00 92.12 184 ARG A CA 1
ATOM 1500 C C . ARG A 1 184 ? 10.194 1.338 -2.570 1.00 92.12 184 ARG A C 1
ATOM 1502 O O . ARG A 1 184 ? 10.490 0.783 -1.514 1.00 92.12 184 ARG A O 1
ATOM 1509 N N . PHE A 1 185 ? 9.472 0.745 -3.520 1.00 92.19 185 PHE A N 1
ATOM 1510 C CA . PHE A 1 185 ? 9.012 -0.643 -3.422 1.00 92.19 185 PHE A CA 1
ATOM 1511 C C . PHE A 1 185 ? 10.194 -1.605 -3.248 1.00 92.19 185 PHE A C 1
ATOM 1513 O O . PHE A 1 185 ? 10.248 -2.376 -2.290 1.00 92.19 185 PHE A O 1
ATOM 1520 N N . VAL A 1 186 ? 11.190 -1.509 -4.132 1.00 94.38 186 VAL A N 1
ATOM 1521 C CA . VAL A 1 186 ? 12.370 -2.382 -4.118 1.00 94.38 186 VAL A CA 1
ATOM 1522 C C . VAL A 1 186 ? 13.173 -2.212 -2.830 1.00 94.38 186 VAL A C 1
ATOM 1524 O O . VAL A 1 186 ? 13.687 -3.194 -2.314 1.00 94.38 186 VAL A O 1
ATOM 1527 N N . SER A 1 187 ? 13.248 -1.004 -2.272 1.00 93.50 187 SER A N 1
ATOM 1528 C CA . SER A 1 187 ? 14.009 -0.722 -1.045 1.00 93.50 187 SER A CA 1
ATOM 1529 C C . SER A 1 187 ? 13.329 -1.235 0.227 1.00 93.50 187 SER A C 1
ATOM 1531 O O . SER A 1 187 ? 13.978 -1.364 1.260 1.00 93.50 187 SER A O 1
ATOM 1533 N N . THR A 1 188 ? 12.023 -1.510 0.184 1.00 94.81 188 THR A N 1
ATOM 1534 C CA . THR A 1 188 ? 11.234 -1.859 1.378 1.00 94.81 188 THR A CA 1
ATOM 1535 C C . THR A 1 188 ? 10.731 -3.299 1.367 1.00 94.81 188 THR A C 1
ATOM 1537 O O . THR A 1 188 ? 10.511 -3.876 2.431 1.00 94.81 188 THR A O 1
ATOM 1540 N N . VAL A 1 189 ? 10.615 -3.935 0.198 1.00 93.25 189 VAL A N 1
ATOM 1541 C CA . VAL A 1 189 ? 10.040 -5.282 0.083 1.00 93.25 189 VAL A CA 1
ATOM 1542 C C . VAL A 1 189 ? 10.837 -6.368 0.818 1.00 93.25 189 VAL A C 1
ATOM 1544 O O . VAL A 1 189 ? 10.234 -7.301 1.352 1.00 93.25 189 VAL A O 1
ATOM 1547 N N . GLY A 1 190 ? 12.164 -6.239 0.935 1.00 94.12 190 GLY A N 1
ATOM 1548 C CA . GLY A 1 190 ? 12.974 -7.152 1.747 1.00 94.12 190 GLY A CA 1
ATOM 1549 C C . GLY A 1 190 ? 12.616 -7.088 3.235 1.00 94.12 190 GLY A C 1
ATOM 1550 O O . GLY A 1 190 ? 12.392 -8.120 3.867 1.00 94.12 190 GLY A O 1
ATOM 1551 N N . LEU A 1 191 ? 12.452 -5.875 3.776 1.00 94.38 191 LEU A N 1
ATOM 1552 C CA . LEU A 1 191 ? 12.017 -5.665 5.162 1.00 94.38 191 LEU A CA 1
ATOM 1553 C C . LEU A 1 191 ? 10.596 -6.179 5.385 1.00 94.38 191 LEU A C 1
ATOM 1555 O O . LEU A 1 191 ? 10.332 -6.818 6.399 1.00 94.38 191 LEU A O 1
ATOM 1559 N N . VAL A 1 192 ? 9.691 -5.946 4.431 1.00 93.75 192 VAL A N 1
ATOM 1560 C CA . VAL A 1 192 ? 8.326 -6.483 4.489 1.00 93.75 192 VAL A CA 1
ATOM 1561 C C . VAL A 1 192 ? 8.338 -8.007 4.497 1.00 93.75 192 VAL A C 1
ATOM 1563 O O . VAL A 1 192 ? 7.572 -8.608 5.243 1.00 93.75 192 VAL A O 1
ATOM 1566 N N . SER A 1 193 ? 9.204 -8.638 3.706 1.00 93.25 193 SER A N 1
ATOM 1567 C CA . SER A 1 193 ? 9.300 -10.099 3.637 1.00 93.25 193 SER A CA 1
ATOM 1568 C C . SER A 1 193 ? 9.708 -10.699 4.980 1.00 93.25 193 SER A C 1
ATOM 1570 O O . SER A 1 193 ? 9.041 -11.606 5.487 1.00 93.25 193 SER A O 1
ATOM 1572 N N . LEU A 1 194 ? 10.737 -10.113 5.595 1.00 92.81 194 LEU A N 1
ATOM 1573 C CA . LEU A 1 194 ? 11.225 -10.497 6.916 1.00 92.81 194 LEU A CA 1
ATOM 1574 C C . LEU A 1 194 ? 10.187 -10.206 8.009 1.00 92.81 194 LEU A C 1
ATOM 1576 O O . LEU A 1 194 ? 9.903 -11.049 8.864 1.00 92.81 194 LEU A O 1
ATOM 1580 N N . HIS A 1 195 ? 9.573 -9.021 7.964 1.00 93.12 195 HIS A N 1
ATOM 1581 C CA . HIS A 1 195 ? 8.546 -8.622 8.915 1.00 93.12 195 HIS A CA 1
ATOM 1582 C C . HIS A 1 195 ? 7.320 -9.524 8.798 1.00 93.12 195 HIS A C 1
ATOM 1584 O O . HIS A 1 195 ? 6.856 -10.065 9.786 1.00 93.12 195 HIS A O 1
ATOM 1590 N N . LEU A 1 196 ? 6.791 -9.790 7.616 1.00 92.75 196 LEU A N 1
ATOM 1591 C CA . LEU A 1 196 ? 5.613 -10.641 7.500 1.00 92.75 196 LEU A CA 1
ATOM 1592 C C . LEU A 1 196 ? 5.929 -12.128 7.674 1.00 92.75 196 LEU A C 1
ATOM 1594 O O . LEU A 1 196 ? 4.989 -12.878 7.906 1.00 92.75 196 LEU A O 1
ATOM 1598 N N . LYS A 1 197 ? 7.202 -12.555 7.648 1.00 92.94 197 LYS A N 1
ATOM 1599 C CA . LYS A 1 197 ? 7.585 -13.976 7.558 1.00 92.94 197 LYS A CA 1
ATOM 1600 C C . LYS A 1 197 ? 6.802 -14.639 6.423 1.00 92.94 197 LYS A C 1
ATOM 1602 O O . LYS A 1 197 ? 5.924 -15.472 6.656 1.00 92.94 197 LYS A O 1
ATOM 1607 N N . LEU A 1 198 ? 7.023 -14.126 5.215 1.00 91.25 198 LEU A N 1
ATOM 1608 C CA . LEU A 1 198 ? 6.326 -14.597 4.023 1.00 91.25 198 LEU A CA 1
ATOM 1609 C C . LEU A 1 198 ? 6.660 -16.064 3.747 1.00 91.25 198 LEU A C 1
ATOM 1611 O O . LEU A 1 198 ? 7.785 -16.507 3.968 1.00 91.25 198 LEU A O 1
ATOM 1615 N N . ASP A 1 199 ? 5.679 -16.802 3.229 1.00 90.00 199 ASP A N 1
ATOM 1616 C CA . ASP A 1 199 ? 5.881 -18.191 2.832 1.00 90.00 199 ASP A CA 1
ATOM 1617 C C . ASP A 1 199 ? 6.847 -18.323 1.642 1.00 90.00 199 ASP A C 1
ATOM 1619 O O . ASP A 1 199 ? 7.127 -17.370 0.906 1.00 90.00 199 ASP A O 1
ATOM 1623 N N . SER A 1 200 ? 7.328 -19.547 1.422 1.00 90.19 200 SER A N 1
ATOM 1624 C CA . SER A 1 200 ? 8.315 -19.857 0.387 1.00 90.19 200 SER A CA 1
ATOM 1625 C C . SER A 1 200 ? 7.860 -19.513 -1.035 1.00 90.19 200 SER A C 1
ATOM 1627 O O . SER A 1 200 ? 8.701 -19.152 -1.856 1.00 90.19 200 SER A O 1
ATOM 1629 N N . LYS A 1 201 ? 6.557 -19.570 -1.345 1.00 91.44 201 LYS A N 1
ATOM 1630 C CA . LYS A 1 201 ? 6.035 -19.217 -2.676 1.00 91.44 201 LYS A CA 1
ATOM 1631 C C . LYS A 1 201 ? 6.077 -17.707 -2.886 1.00 91.44 201 LYS A C 1
ATOM 1633 O O . LYS A 1 201 ? 6.492 -17.251 -3.949 1.00 91.44 201 LYS A O 1
ATOM 1638 N N . CYS A 1 202 ? 5.672 -16.938 -1.877 1.00 91.44 202 CYS A N 1
ATOM 1639 C CA . CYS A 1 202 ? 5.763 -15.479 -1.892 1.00 91.44 202 CYS A CA 1
ATOM 1640 C C . CYS A 1 202 ? 7.219 -15.013 -2.023 1.00 91.44 202 CYS A C 1
ATOM 1642 O O . CYS A 1 202 ? 7.529 -14.183 -2.878 1.00 91.44 202 CYS A O 1
ATOM 1644 N N . VAL A 1 203 ? 8.111 -15.598 -1.219 1.00 91.88 203 VAL A N 1
ATOM 1645 C CA . VAL A 1 203 ? 9.552 -15.322 -1.248 1.00 91.88 203 VAL A CA 1
ATOM 1646 C C . VAL A 1 203 ? 10.151 -15.634 -2.619 1.00 91.88 203 VAL A C 1
ATOM 1648 O O . VAL A 1 203 ? 10.771 -14.758 -3.215 1.00 91.88 203 VAL A O 1
ATOM 1651 N N . ALA A 1 204 ? 9.913 -16.831 -3.164 1.00 92.12 204 ALA A N 1
ATOM 1652 C CA . ALA A 1 204 ? 10.452 -17.222 -4.467 1.00 92.12 204 ALA A CA 1
ATOM 1653 C C . ALA A 1 204 ? 10.008 -16.270 -5.589 1.00 92.12 204 ALA A C 1
ATOM 1655 O O . ALA A 1 204 ? 10.793 -15.928 -6.476 1.00 92.12 204 ALA A O 1
ATOM 1656 N N . ARG A 1 205 ? 8.755 -15.796 -5.538 1.00 92.38 205 ARG A N 1
ATOM 1657 C CA . ARG A 1 205 ? 8.241 -14.861 -6.539 1.00 92.38 205 ARG A CA 1
ATOM 1658 C C . ARG A 1 205 ? 8.929 -13.497 -6.476 1.00 92.38 205 ARG A C 1
ATOM 1660 O O . ARG A 1 205 ? 9.264 -12.936 -7.522 1.00 92.38 205 ARG A O 1
ATOM 1667 N N . LEU A 1 206 ? 9.138 -12.983 -5.265 1.00 92.00 206 LEU A N 1
ATOM 1668 C CA . LEU A 1 206 ? 9.862 -11.735 -5.033 1.00 92.00 206 LEU A CA 1
ATOM 1669 C C . LEU A 1 206 ? 11.321 -11.839 -5.470 1.00 92.00 206 LEU A C 1
ATOM 1671 O O . LEU A 1 206 ? 11.810 -10.941 -6.149 1.00 92.00 206 LEU A O 1
ATOM 1675 N N . GLU A 1 207 ? 11.998 -12.941 -5.150 1.00 92.75 207 GLU A N 1
ATOM 1676 C CA . GLU A 1 207 ? 13.381 -13.176 -5.573 1.00 92.75 207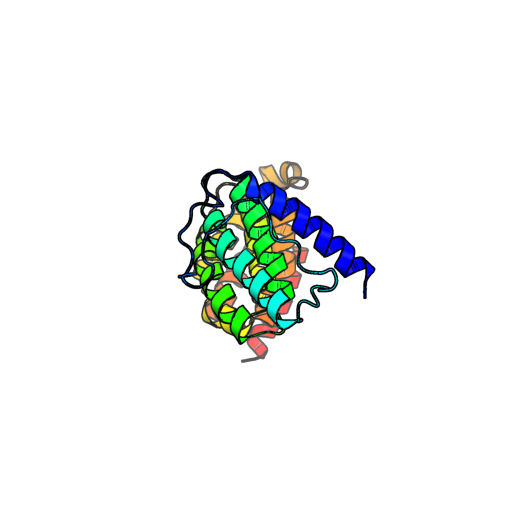 GLU A CA 1
ATOM 1677 C C . GLU A 1 207 ? 13.521 -13.157 -7.090 1.00 92.75 207 GLU A C 1
ATOM 1679 O O . GLU A 1 207 ? 14.383 -12.453 -7.607 1.00 92.75 207 GLU A O 1
ATOM 1684 N N . GLN A 1 208 ? 12.645 -13.863 -7.811 1.00 91.75 208 GLN A N 1
ATOM 1685 C CA . GLN A 1 208 ? 12.673 -13.879 -9.273 1.00 91.75 208 GLN A CA 1
ATOM 1686 C C . GLN A 1 208 ? 12.603 -12.461 -9.859 1.00 91.75 208 GLN A C 1
ATOM 1688 O O . GLN A 1 208 ? 13.316 -12.145 -10.810 1.00 91.75 208 GLN A O 1
ATOM 1693 N N . CYS A 1 209 ? 11.757 -11.605 -9.286 1.00 91.19 209 CYS A N 1
ATOM 1694 C CA . CYS A 1 209 ? 11.626 -10.223 -9.727 1.00 91.19 209 CYS A CA 1
ATOM 1695 C C . CYS A 1 209 ? 12.823 -9.358 -9.325 1.00 91.19 209 CYS A C 1
ATOM 1697 O O . CYS A 1 209 ? 13.315 -8.577 -10.125 1.00 91.19 209 CYS A O 1
ATOM 1699 N N . LEU A 1 210 ? 13.342 -9.497 -8.109 1.00 93.00 210 LEU A N 1
ATOM 1700 C CA . LEU A 1 210 ? 14.483 -8.696 -7.666 1.00 93.00 210 LEU A CA 1
ATOM 1701 C C . LEU A 1 210 ? 15.779 -9.080 -8.392 1.00 93.00 210 LEU A C 1
ATOM 1703 O O . LEU A 1 210 ? 16.601 -8.210 -8.671 1.00 93.00 210 LEU A O 1
ATOM 1707 N N . VAL A 1 211 ? 15.950 -10.356 -8.748 1.00 92.94 211 VAL A N 1
ATOM 1708 C CA . VAL A 1 211 ? 17.092 -10.825 -9.546 1.00 92.94 211 VAL A CA 1
ATOM 1709 C C . VAL A 1 211 ? 17.078 -10.212 -10.946 1.00 92.94 211 VAL A C 1
ATOM 1711 O O . VAL A 1 211 ? 18.141 -9.828 -11.432 1.00 92.94 211 VAL A O 1
ATOM 1714 N N . SER A 1 212 ? 15.910 -10.042 -11.584 1.00 89.25 212 SER A N 1
ATOM 1715 C CA . SER A 1 212 ? 15.856 -9.363 -12.889 1.00 89.25 212 SER A CA 1
ATOM 1716 C C . SER A 1 212 ? 16.291 -7.894 -12.796 1.00 89.25 212 SER A C 1
ATOM 1718 O O . SER A 1 212 ? 16.906 -7.378 -13.725 1.00 89.25 212 SER A O 1
ATOM 1720 N N . LEU A 1 213 ? 16.084 -7.248 -11.642 1.00 89.94 213 LEU A N 1
ATOM 1721 C CA . LEU A 1 213 ? 16.524 -5.875 -11.375 1.00 89.94 213 LEU A CA 1
ATOM 1722 C C . LEU A 1 213 ? 18.009 -5.739 -11.013 1.00 89.94 213 LEU A C 1
ATOM 1724 O O . LEU A 1 213 ? 18.499 -4.612 -10.922 1.00 89.94 213 LEU A O 1
ATOM 1728 N N . ALA A 1 214 ? 18.742 -6.837 -10.804 1.00 80.62 214 ALA A N 1
ATOM 1729 C CA .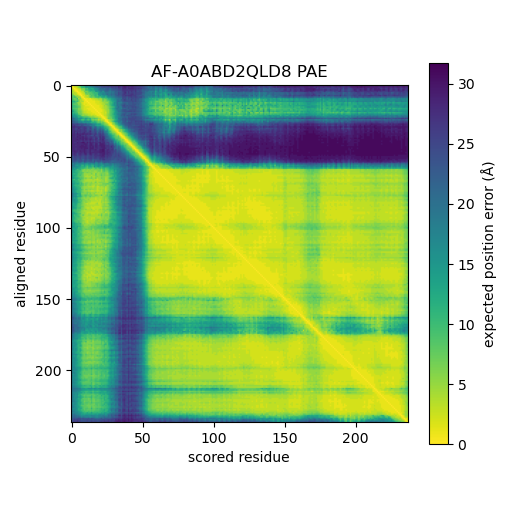 ALA A 1 214 ? 20.119 -6.796 -10.303 1.00 80.62 214 ALA A CA 1
ATOM 1730 C C . ALA A 1 214 ? 21.100 -6.059 -11.235 1.00 80.62 214 ALA A C 1
ATOM 1732 O O . ALA A 1 214 ? 22.136 -5.587 -10.773 1.00 80.62 214 ALA A O 1
ATOM 1733 N N . ASN A 1 215 ? 20.754 -5.924 -12.519 1.00 81.75 215 ASN A N 1
ATOM 1734 C CA . ASN A 1 215 ? 21.542 -5.205 -13.525 1.00 81.75 215 ASN A CA 1
ATOM 1735 C C . ASN A 1 215 ? 20.974 -3.814 -13.868 1.00 81.75 215 ASN A C 1
ATOM 1737 O O . ASN A 1 215 ? 21.519 -3.123 -14.727 1.00 81.75 215 ASN A O 1
ATOM 1741 N N . HIS A 1 216 ? 19.871 -3.389 -13.242 1.00 87.12 216 HIS A N 1
ATOM 1742 C CA . HIS A 1 216 ? 19.264 -2.090 -13.525 1.00 87.12 216 HIS A CA 1
ATOM 1743 C C . HIS A 1 216 ? 20.083 -0.965 -12.864 1.00 87.12 216 HIS A C 1
ATOM 1745 O O . HIS A 1 216 ? 20.222 -0.974 -11.636 1.00 87.12 216 HIS A O 1
ATOM 1751 N N . PRO A 1 217 ? 20.548 0.057 -13.611 1.00 85.94 217 PRO A N 1
ATOM 1752 C CA . PRO A 1 217 ? 21.548 1.024 -13.135 1.00 85.94 217 PRO A CA 1
ATOM 1753 C C . PRO A 1 217 ? 21.138 1.765 -11.857 1.00 85.94 217 PRO A C 1
ATOM 1755 O O . PRO A 1 217 ? 21.978 2.053 -11.013 1.00 85.94 217 PRO A O 1
ATOM 1758 N N . TYR A 1 218 ? 19.839 2.013 -11.684 1.00 87.75 218 TYR A N 1
ATOM 1759 C CA . TYR A 1 218 ? 19.307 2.782 -10.554 1.00 87.75 218 TYR A CA 1
ATOM 1760 C C . TYR A 1 218 ? 18.570 1.945 -9.494 1.00 87.75 218 TYR A C 1
ATOM 1762 O O . TYR A 1 218 ? 18.190 2.470 -8.455 1.00 87.75 218 TYR A O 1
ATOM 1770 N N . LEU A 1 219 ? 18.310 0.656 -9.753 1.00 91.31 219 LEU A N 1
ATOM 1771 C CA . LEU A 1 219 ? 17.515 -0.201 -8.850 1.00 91.31 219 LEU A CA 1
ATOM 1772 C C . LEU A 1 219 ? 18.335 -1.365 -8.282 1.00 91.31 219 LEU A C 1
ATOM 1774 O O . LEU A 1 219 ? 17.943 -1.931 -7.264 1.00 91.31 219 LEU A O 1
ATOM 1778 N N . ALA A 1 220 ? 19.481 -1.688 -8.892 1.00 92.69 220 ALA A N 1
ATOM 1779 C CA . ALA A 1 220 ? 20.327 -2.816 -8.520 1.00 92.69 220 ALA A CA 1
ATOM 1780 C C . ALA A 1 220 ? 20.718 -2.813 -7.036 1.00 92.69 220 ALA A C 1
ATOM 1782 O O . ALA A 1 220 ? 20.556 -3.828 -6.363 1.00 92.69 220 ALA A O 1
ATOM 1783 N N . GLN A 1 221 ? 21.166 -1.676 -6.494 1.00 94.25 221 GLN A N 1
ATOM 1784 C CA . GLN A 1 221 ? 21.588 -1.589 -5.090 1.00 94.25 221 GLN A CA 1
ATOM 1785 C C . GLN A 1 221 ? 20.436 -1.880 -4.114 1.00 94.25 221 GLN A C 1
ATOM 1787 O O . GLN A 1 221 ? 20.604 -2.624 -3.141 1.00 94.25 221 GLN A O 1
ATOM 1792 N N . ALA A 1 222 ? 19.252 -1.321 -4.379 1.00 94.50 222 ALA A N 1
ATOM 1793 C CA . ALA A 1 222 ? 18.065 -1.575 -3.570 1.00 94.50 222 ALA A CA 1
ATOM 1794 C C . ALA A 1 222 ? 17.616 -3.040 -3.699 1.00 94.50 222 ALA A C 1
ATOM 1796 O O . ALA A 1 222 ? 17.256 -3.669 -2.705 1.00 94.50 222 ALA A O 1
ATOM 1797 N N . ALA A 1 223 ? 17.688 -3.605 -4.909 1.00 95.25 223 ALA A N 1
ATOM 1798 C CA . ALA A 1 223 ? 17.315 -4.991 -5.162 1.00 95.25 223 ALA A CA 1
ATOM 1799 C C . ALA A 1 223 ? 18.239 -5.967 -4.425 1.00 95.25 223 ALA A C 1
ATOM 1801 O O . ALA A 1 223 ? 17.754 -6.879 -3.761 1.00 95.25 223 ALA A O 1
ATOM 1802 N N . GLN A 1 224 ? 19.554 -5.734 -4.465 1.00 94.94 224 GLN A N 1
ATOM 1803 C CA . GLN A 1 224 ? 20.548 -6.524 -3.733 1.00 94.94 224 GLN A CA 1
ATOM 1804 C C . GLN A 1 224 ? 20.326 -6.457 -2.218 1.00 94.94 224 GLN A C 1
ATOM 1806 O O . GLN A 1 224 ? 20.325 -7.491 -1.551 1.00 94.94 224 GLN A O 1
ATOM 1811 N N . SER A 1 225 ? 20.062 -5.261 -1.682 1.00 95.12 225 SER A N 1
ATOM 1812 C CA . SER A 1 225 ? 19.730 -5.081 -0.261 1.00 95.12 225 SER A CA 1
ATOM 1813 C C . SER A 1 225 ? 18.481 -5.878 0.135 1.00 95.12 225 SER A C 1
ATOM 1815 O O . SER A 1 225 ? 18.477 -6.573 1.151 1.00 95.12 225 SER A O 1
ATOM 1817 N N . SER A 1 226 ? 17.430 -5.839 -0.689 1.00 95.25 226 SER A N 1
ATOM 1818 C CA . SER A 1 226 ? 16.206 -6.604 -0.435 1.00 95.25 226 SER A CA 1
ATOM 1819 C C . SER A 1 226 ? 16.399 -8.113 -0.569 1.00 95.25 226 SER A C 1
ATOM 1821 O O . SER A 1 226 ? 15.856 -8.856 0.246 1.00 95.25 226 SER A O 1
ATOM 1823 N N . LEU A 1 227 ? 17.199 -8.580 -1.531 1.00 95.06 227 LEU A N 1
ATOM 1824 C CA . LEU A 1 227 ? 17.549 -9.998 -1.673 1.00 95.06 227 LEU A CA 1
ATOM 1825 C C . LEU A 1 227 ? 18.287 -10.528 -0.436 1.00 95.06 227 LEU A C 1
ATOM 1827 O O . LEU A 1 227 ? 17.966 -11.613 0.043 1.00 95.06 227 LEU A O 1
ATOM 1831 N N . ALA A 1 228 ? 19.216 -9.750 0.127 1.00 94.12 228 ALA A N 1
ATOM 1832 C CA . ALA A 1 228 ? 19.921 -10.125 1.353 1.00 94.12 228 ALA A CA 1
ATOM 1833 C C . ALA A 1 228 ? 18.969 -10.290 2.554 1.00 94.12 228 ALA A C 1
ATOM 1835 O O . ALA A 1 228 ? 19.106 -11.235 3.329 1.00 94.12 228 ALA A O 1
ATOM 1836 N N . LEU A 1 229 ? 17.967 -9.415 2.692 1.00 93.94 229 LEU A N 1
ATOM 1837 C CA . LEU A 1 229 ? 16.943 -9.528 3.742 1.00 93.94 229 LEU A CA 1
ATOM 1838 C C . LEU A 1 229 ? 15.996 -10.716 3.516 1.00 93.94 229 LEU A C 1
ATOM 1840 O O . LEU A 1 229 ? 15.563 -11.374 4.464 1.00 93.94 229 LEU A O 1
ATOM 1844 N N . ILE A 1 230 ? 15.681 -11.019 2.257 1.00 91.38 230 ILE A N 1
ATOM 1845 C CA . ILE A 1 230 ? 14.858 -12.178 1.905 1.00 91.38 230 ILE A CA 1
ATOM 1846 C C . ILE A 1 230 ? 15.591 -13.488 2.219 1.00 91.38 230 ILE A C 1
ATOM 1848 O O . ILE A 1 230 ? 14.969 -14.410 2.747 1.00 91.38 230 ILE A O 1
ATOM 1852 N N . ALA A 1 231 ? 16.905 -13.560 1.990 1.00 89.94 231 ALA A N 1
ATOM 1853 C CA . ALA A 1 231 ? 17.709 -14.726 2.357 1.00 89.94 231 ALA A CA 1
ATOM 1854 C C . ALA A 1 231 ? 17.610 -15.042 3.863 1.00 89.94 231 ALA A C 1
ATOM 1856 O O . ALA A 1 231 ? 17.359 -16.187 4.232 1.00 89.94 231 ALA A O 1
ATOM 1857 N N . GLN A 1 232 ? 17.653 -14.019 4.724 1.00 87.12 232 GLN A N 1
ATOM 1858 C CA . GLN A 1 232 ? 17.460 -14.176 6.176 1.00 87.12 232 GLN A CA 1
ATOM 1859 C C . GLN A 1 232 ? 16.066 -14.708 6.541 1.00 87.12 232 GLN A C 1
ATOM 1861 O O . GLN A 1 232 ? 15.891 -15.382 7.552 1.00 87.12 232 GLN A O 1
ATOM 1866 N N . THR A 1 233 ? 15.052 -14.426 5.715 1.00 77.56 233 THR A N 1
ATOM 1867 C CA . THR A 1 233 ? 13.691 -14.939 5.936 1.00 77.56 233 THR A CA 1
ATOM 1868 C C . THR A 1 233 ? 13.635 -16.457 5.748 1.00 77.56 233 THR A C 1
ATOM 1870 O O . THR A 1 233 ? 12.856 -17.115 6.430 1.00 77.56 233 THR A O 1
ATOM 1873 N N . LYS A 1 234 ? 14.472 -17.026 4.866 1.00 72.06 234 LYS A N 1
ATOM 1874 C CA . LYS A 1 234 ? 14.549 -18.477 4.622 1.00 72.06 234 LYS A CA 1
ATOM 1875 C C . LYS A 1 234 ? 15.260 -19.235 5.740 1.00 72.06 234 LYS A C 1
ATOM 1877 O O . LYS A 1 234 ? 14.871 -20.356 6.023 1.00 72.06 234 LYS A O 1
ATOM 1882 N N . GLU A 1 235 ? 16.262 -18.627 6.370 1.00 64.75 235 GLU A N 1
ATOM 1883 C CA . GLU A 1 235 ? 17.007 -19.226 7.492 1.00 64.75 235 GLU A CA 1
ATOM 1884 C C . GLU A 1 235 ? 16.181 -19.303 8.788 1.00 64.75 235 GLU A C 1
ATOM 1886 O O . GLU A 1 235 ? 16.537 -20.020 9.718 1.00 64.75 235 GLU A O 1
ATOM 1891 N N . ALA A 1 236 ? 15.071 -18.562 8.861 1.00 58.53 236 ALA A N 1
ATOM 1892 C CA . ALA A 1 236 ? 14.172 -18.536 10.011 1.00 58.53 236 ALA A CA 1
ATOM 1893 C C . ALA A 1 236 ? 13.095 -19.647 10.002 1.00 58.53 236 ALA A C 1
ATOM 1895 O O . ALA A 1 236 ? 12.228 -19.639 10.885 1.00 58.53 236 ALA A O 1
ATOM 1896 N N . TYR A 1 237 ? 13.130 -20.553 9.016 1.00 49.53 237 TYR A N 1
ATOM 1897 C CA . TYR A 1 237 ? 12.264 -21.732 8.867 1.00 49.53 237 TYR A CA 1
ATOM 1898 C C . TYR A 1 237 ? 13.069 -23.022 9.011 1.00 49.53 237 TYR A C 1
ATOM 1900 O O . TYR A 1 237 ? 12.506 -23.971 9.599 1.00 49.53 237 TYR A O 1
#

pLDDT: mean 79.57, std 20.08, range [26.5, 97.44]